Protein AF-A0A1Y2WQI8-F1 (afdb_monomer_lite)

Sequence (317 aa):
MAPHTKDADKKDDPPPYSERPTDGTVTIATSSSSSSSSQAPPPPFTPQAQPQQRQAPPPPAQPQIPRQFPPAFNMYAESRRHYRIGEHQSAPLYAVSLSPAYSSKPDVVLHSGPGENSPALAAVERVGFDRALTVTLPPIPEVGTGGGGGGAGGGVGGGGGGRLRRTLERVETPGFLGGEAPYTFVVETGPGLRREPFEWRRSRGEAIEALGGRSSGWKLVRLRTDAPSGLGGGGGDGNGGPGGPGPVFMGGATAGDGKEVVAVWAWATMSMTKKLRFRFLGSGASGVLGERWAVMAVATALWVFERERRQREERPR

Radius of gyration: 30.76 Å; chains: 1; bounding box: 107×78×81 Å

Secondary structure (DSSP, 8-state):
------------PPPPP-PPPP-----------------PPPPP-----------PPPPP-------SS-SEEEEEESSSSEEEEESSTTS--EEEEEPPTT-SS-SEEEESSSSTTSPEEEEEEE-TTS--EEEEEPPPP-------------------------EEEEEE---SSS--PPEEEEEEETTTTEEEEEEEEEE-SHHHHTTTS-S-EEEEEE---SPPTTS------S---TTSPP---TT--B-TTSPBEEEEEEE--S-SSEEEEEEE-HHHHHTTT-HHHHHHHHHHHHHHHHHHHHHHHHS--

pLDDT: mean 70.91, std 22.28, range [30.47, 97.75]

Foldseek 3Di:
DDDDDDDDDDDPDDDDDDDDDDDDDDDDDDDDDDDDDDDDDDPPDDPPDDPPPPPDPDDPPFPQDDALDDQKWFWWDPDPFKIFIDNDPVDGAWIKGADDPPDPAARIFIFRGGDPPGHTQKGWHADPPARKIWIFHFADPPPDPPDDDDDDDDDDDDDDPDPSPGDIWIWHDDDDPPDPAWIKTWFQFAPVRDTFMKTKDKDQDPVAVVLVAPSIWIWIFGPDQDDQPPPPDPDPDPDDDDPDDGDCQPVWDADPVRTGTQKIKDAHPPDPTTGMIIGGTGCNSRCRRDHRVVSVVVNVRVVVSSVVVVVVVPDDD

Structure (mmCIF, N/CA/C/O backbone):
data_AF-A0A1Y2WQI8-F1
#
_entry.id   AF-A0A1Y2WQI8-F1
#
loop_
_atom_site.group_PDB
_atom_site.id
_atom_site.type_symbol
_atom_site.label_atom_id
_atom_site.label_alt_id
_atom_site.label_comp_id
_atom_site.label_asym_id
_atom_site.label_entity_id
_atom_site.label_seq_id
_atom_site.pdbx_PDB_ins_code
_atom_site.Cartn_x
_atom_site.Cartn_y
_atom_site.Cartn_z
_atom_site.occupancy
_atom_site.B_iso_or_equiv
_atom_site.auth_seq_id
_atom_site.auth_comp_id
_atom_site.auth_asym_id
_atom_site.auth_atom_id
_atom_site.pdbx_PDB_model_num
ATOM 1 N N . MET A 1 1 ? -65.430 19.814 7.082 1.00 41.91 1 MET A N 1
ATOM 2 C CA . MET A 1 1 ? -65.710 18.974 5.898 1.00 41.91 1 MET A CA 1
ATOM 3 C C . MET A 1 1 ? -64.461 18.153 5.602 1.00 41.91 1 MET A C 1
ATOM 5 O O . MET A 1 1 ? -63.415 18.741 5.379 1.00 41.91 1 MET A O 1
ATOM 9 N N . ALA A 1 2 ? -64.551 16.829 5.727 1.00 38.94 2 ALA A N 1
ATOM 10 C CA . ALA A 1 2 ? -63.569 15.848 5.231 1.00 38.94 2 ALA A CA 1
ATOM 11 C C . ALA A 1 2 ? -63.874 15.524 3.737 1.00 38.94 2 ALA A C 1
ATOM 13 O O . ALA A 1 2 ? -64.851 16.103 3.250 1.00 38.94 2 ALA A O 1
ATOM 14 N N . PRO A 1 3 ? -63.224 14.558 3.032 1.00 55.75 3 PRO A N 1
ATOM 15 C CA . PRO A 1 3 ? -61.990 13.780 3.299 1.00 55.75 3 PRO A CA 1
ATOM 16 C C . PRO A 1 3 ? -61.049 13.575 2.057 1.00 55.75 3 PRO A C 1
ATOM 18 O O . PRO A 1 3 ? -61.363 14.038 0.971 1.00 55.75 3 PRO A O 1
ATOM 21 N N . HIS A 1 4 ? -59.921 12.855 2.271 1.00 36.31 4 HIS A N 1
ATOM 22 C CA . HIS A 1 4 ? -59.168 11.872 1.424 1.00 36.31 4 HIS A CA 1
ATOM 23 C C . HIS A 1 4 ? -59.104 12.009 -0.122 1.00 36.31 4 HIS A C 1
ATOM 25 O O . HIS A 1 4 ? -60.111 12.259 -0.759 1.00 36.31 4 HIS A O 1
ATOM 31 N N . THR A 1 5 ? -57.963 11.786 -0.801 1.00 44.00 5 THR A N 1
ATOM 32 C CA . THR A 1 5 ? -57.238 10.499 -1.038 1.00 44.00 5 THR A CA 1
ATOM 33 C C . THR A 1 5 ? -55.732 10.763 -1.298 1.00 44.00 5 THR A C 1
ATOM 35 O O . THR A 1 5 ? -55.385 11.783 -1.873 1.00 44.00 5 THR A O 1
ATOM 38 N N . LYS A 1 6 ? -54.741 10.052 -0.732 1.00 40.66 6 LYS A N 1
ATOM 39 C CA . LYS A 1 6 ? -54.239 8.679 -0.989 1.00 40.66 6 LYS A CA 1
ATOM 40 C C . LYS A 1 6 ? -54.007 8.378 -2.478 1.00 40.66 6 LYS A C 1
ATOM 42 O O . LYS A 1 6 ? -54.964 8.049 -3.158 1.00 40.66 6 LYS A O 1
ATOM 47 N N . ASP A 1 7 ? -52.747 8.379 -2.914 1.00 42.25 7 ASP A N 1
ATOM 48 C CA . ASP A 1 7 ? -52.317 7.551 -4.042 1.00 42.25 7 ASP A CA 1
ATOM 49 C C . ASP A 1 7 ? -51.016 6.826 -3.719 1.00 42.25 7 ASP A C 1
ATOM 51 O O . ASP A 1 7 ? -50.092 7.352 -3.093 1.00 42.25 7 ASP A O 1
ATOM 55 N N . ALA A 1 8 ? -51.050 5.553 -4.078 1.00 43.53 8 ALA A N 1
ATOM 56 C CA . ALA A 1 8 ? -50.151 4.489 -3.712 1.00 43.53 8 ALA A CA 1
ATOM 57 C C . ALA A 1 8 ? -49.300 4.088 -4.923 1.00 43.53 8 ALA A C 1
ATOM 59 O O . ALA A 1 8 ? -49.745 4.180 -6.062 1.00 43.53 8 ALA A O 1
ATOM 60 N N . ASP A 1 9 ? -48.094 3.612 -4.624 1.00 41.72 9 ASP A N 1
ATOM 61 C CA . ASP A 1 9 ? -47.540 2.351 -5.127 1.00 41.72 9 ASP A CA 1
ATOM 62 C C . ASP A 1 9 ? -47.712 2.075 -6.639 1.00 41.72 9 ASP A C 1
ATOM 64 O O . ASP A 1 9 ? -48.722 1.538 -7.091 1.00 41.72 9 ASP A O 1
ATOM 68 N N . LYS A 1 10 ? -46.662 2.350 -7.422 1.00 42.47 10 LYS A N 1
ATOM 69 C CA . LYS A 1 10 ? -46.417 1.630 -8.677 1.00 42.47 10 LYS A CA 1
ATOM 70 C C . LYS A 1 10 ? -45.091 0.892 -8.561 1.00 42.47 10 LYS A C 1
ATOM 72 O O . LYS A 1 10 ? -44.019 1.453 -8.764 1.00 42.47 10 LYS A O 1
ATOM 77 N N . LYS A 1 11 ? -45.213 -0.374 -8.164 1.00 43.41 11 LYS A N 1
ATOM 78 C CA . LYS A 1 11 ? -44.224 -1.422 -8.394 1.00 43.41 11 LYS A CA 1
ATOM 79 C C . LYS A 1 11 ? -44.049 -1.585 -9.901 1.00 43.41 11 LYS A C 1
ATOM 81 O O . LYS A 1 11 ? -45.021 -1.833 -10.610 1.00 43.41 11 LYS A O 1
ATOM 86 N N . ASP A 1 12 ? -42.815 -1.434 -10.360 1.00 48.66 12 ASP A N 1
ATOM 87 C CA . ASP A 1 12 ? -42.382 -1.909 -11.667 1.00 48.66 12 ASP A CA 1
ATOM 88 C C . ASP A 1 12 ? -42.313 -3.438 -11.604 1.00 48.66 12 ASP A C 1
ATOM 90 O O . ASP A 1 12 ? -41.351 -4.020 -11.094 1.00 48.66 12 ASP A O 1
ATOM 94 N N . ASP A 1 13 ? -43.379 -4.087 -12.065 1.00 53.12 13 ASP A N 1
ATOM 95 C CA . ASP A 1 13 ? -43.386 -5.526 -12.302 1.00 53.12 13 ASP A CA 1
ATOM 96 C C . ASP A 1 13 ? -42.368 -5.874 -13.409 1.00 53.12 13 ASP A C 1
ATOM 98 O O . ASP A 1 13 ? -42.322 -5.202 -14.447 1.00 53.12 13 ASP A O 1
ATOM 102 N N . PRO A 1 14 ? -41.536 -6.918 -13.232 1.00 56.03 14 PRO A N 1
ATOM 103 C CA . PRO A 1 14 ? -40.655 -7.398 -14.288 1.00 56.03 14 PRO A CA 1
ATOM 104 C C . PRO A 1 14 ? -41.468 -8.042 -15.431 1.00 56.03 14 PRO A C 1
ATOM 106 O O . PRO A 1 14 ? -42.548 -8.586 -15.193 1.00 56.03 14 PRO A O 1
ATOM 109 N N . PRO A 1 15 ? -40.960 -8.016 -16.678 1.00 54.44 15 PRO A N 1
ATOM 110 C CA . PRO A 1 15 ? -41.693 -8.520 -17.837 1.00 54.44 15 PRO A CA 1
ATOM 111 C C . PRO A 1 15 ? -41.955 -10.036 -17.747 1.00 54.44 15 PRO A C 1
ATOM 113 O O . PRO A 1 15 ? -41.129 -10.772 -17.196 1.00 54.44 15 PRO A O 1
ATOM 116 N N . PRO A 1 16 ? -43.077 -10.527 -18.310 1.00 51.84 16 PRO A N 1
ATOM 117 C CA . PRO A 1 16 ? -43.457 -11.930 -18.224 1.00 51.84 16 PRO A CA 1
ATOM 118 C C . PRO A 1 16 ? -42.528 -12.808 -19.071 1.00 51.84 16 PRO A C 1
ATOM 120 O O . PRO A 1 16 ? -42.296 -12.550 -20.254 1.00 51.84 16 PRO A O 1
ATOM 123 N N . TYR A 1 17 ? -42.023 -13.882 -18.463 1.00 41.78 17 TYR A N 1
ATOM 124 C CA . TYR A 1 17 ? -41.365 -14.973 -19.175 1.00 41.78 17 TYR A CA 1
ATOM 125 C C . TYR A 1 17 ? -42.378 -15.661 -20.097 1.00 41.78 17 TYR A C 1
ATOM 127 O O . TYR A 1 17 ? -43.434 -16.101 -19.652 1.00 41.78 17 TYR A O 1
ATOM 135 N N . SER A 1 18 ? -42.055 -15.759 -21.387 1.00 51.47 18 SER A N 1
ATOM 136 C CA . SER A 1 18 ? -42.822 -16.571 -22.331 1.00 51.47 18 SER A CA 1
ATOM 137 C C . SER A 1 18 ? -42.553 -18.053 -22.070 1.00 51.47 18 SER A C 1
ATOM 139 O O . SER A 1 18 ? -41.431 -18.530 -22.248 1.00 51.47 18 SER A O 1
ATOM 141 N N . GLU A 1 19 ? -43.590 -18.772 -21.651 1.00 40.38 19 GLU A N 1
ATOM 142 C CA . GLU A 1 19 ? -43.611 -20.230 -21.596 1.00 40.38 19 GLU A CA 1
ATOM 143 C C . GLU A 1 19 ? -43.569 -20.804 -23.019 1.00 40.38 19 GLU A C 1
ATOM 145 O O . GLU A 1 19 ? -44.256 -20.338 -23.930 1.00 40.38 19 GLU A O 1
ATOM 150 N N . ARG A 1 20 ? -42.721 -21.814 -23.224 1.00 42.72 20 ARG A N 1
ATOM 151 C CA . ARG A 1 20 ? -42.589 -22.532 -24.493 1.00 42.72 20 ARG A CA 1
ATOM 152 C C . ARG A 1 20 ? -43.580 -23.706 -24.473 1.00 42.72 20 ARG A C 1
ATOM 154 O O . ARG A 1 20 ? -43.464 -24.531 -23.568 1.00 42.72 20 ARG A O 1
ATOM 161 N N . PRO A 1 21 ? -44.525 -23.812 -25.423 1.00 37.00 21 PRO A N 1
ATOM 162 C CA . PRO A 1 21 ? -45.540 -24.859 -25.389 1.00 37.00 21 PRO A CA 1
ATOM 163 C C . PRO A 1 21 ? -44.938 -26.247 -25.606 1.00 37.00 21 PRO A C 1
ATOM 165 O O . PRO A 1 21 ? -44.196 -26.479 -26.563 1.00 37.00 21 PRO A O 1
ATOM 168 N N . THR A 1 22 ? -45.293 -27.167 -24.717 1.00 40.75 22 THR A N 1
ATOM 169 C CA . THR A 1 22 ? -45.197 -28.609 -24.923 1.00 40.75 22 THR A CA 1
ATOM 170 C C . THR A 1 22 ? -46.450 -29.129 -25.619 1.00 40.75 22 THR A C 1
ATOM 172 O O . THR A 1 22 ? -47.555 -28.682 -25.324 1.00 40.75 22 THR A O 1
ATOM 175 N N . ASP A 1 23 ? -46.221 -30.171 -26.413 1.00 35.69 23 ASP A N 1
ATOM 176 C CA . ASP A 1 23 ? -47.140 -31.240 -26.814 1.00 35.69 23 ASP A CA 1
ATOM 177 C C . ASP A 1 23 ? -47.733 -31.179 -28.233 1.00 35.69 23 ASP A C 1
ATOM 179 O O . ASP A 1 23 ? -48.176 -30.144 -28.725 1.00 35.69 23 ASP A O 1
ATOM 183 N N . GLY A 1 24 ? -47.677 -32.326 -28.916 1.00 34.69 24 GLY A N 1
ATOM 184 C CA . GLY A 1 24 ? -47.983 -32.446 -30.343 1.00 34.69 24 GLY A CA 1
ATOM 185 C C . GLY A 1 24 ? -47.700 -33.831 -30.923 1.00 34.69 24 GLY A C 1
ATOM 186 O O . GLY A 1 24 ? -46.774 -34.020 -31.707 1.00 34.69 24 GLY A O 1
ATOM 187 N N . THR A 1 25 ? -48.515 -34.788 -30.497 1.00 33.62 25 THR A N 1
ATOM 188 C CA . THR A 1 25 ? -48.657 -36.185 -30.921 1.00 33.62 25 THR A CA 1
ATOM 189 C C . THR A 1 25 ? -48.644 -36.446 -32.439 1.00 33.62 25 THR A C 1
ATOM 191 O O . THR A 1 25 ? -49.339 -35.805 -33.218 1.00 33.62 25 THR A O 1
ATOM 194 N N . VAL A 1 26 ? -47.880 -37.485 -32.794 1.00 39.66 26 VAL A N 1
ATOM 195 C CA . VAL A 1 26 ? -47.947 -38.439 -33.922 1.00 39.66 26 VAL A CA 1
ATOM 196 C C . VAL A 1 26 ? -49.143 -38.333 -34.888 1.00 39.66 26 VAL A C 1
ATOM 198 O O . VAL A 1 26 ? -50.299 -38.485 -34.498 1.00 39.66 26 VAL A O 1
ATOM 201 N N . THR A 1 27 ? -48.858 -38.311 -36.197 1.00 32.94 27 THR A N 1
ATOM 202 C CA . THR A 1 27 ? -49.716 -38.968 -37.203 1.00 32.94 27 THR A CA 1
ATOM 203 C C . THR A 1 27 ? -48.865 -39.569 -38.324 1.00 32.94 27 THR A C 1
ATOM 205 O O . THR A 1 27 ? -48.038 -38.898 -38.935 1.00 32.94 27 THR A O 1
ATOM 208 N N . ILE A 1 28 ? -49.054 -40.870 -38.540 1.00 37.22 28 ILE A N 1
ATOM 209 C CA . ILE A 1 28 ? -48.406 -41.705 -39.552 1.00 37.22 28 ILE A CA 1
ATOM 210 C C . ILE A 1 28 ? -49.143 -41.515 -40.881 1.00 37.22 28 ILE A C 1
ATOM 212 O O . ILE A 1 28 ? -50.364 -41.649 -40.922 1.00 37.22 28 ILE A O 1
ATOM 216 N N . ALA A 1 29 ? -48.406 -41.284 -41.968 1.00 33.62 29 ALA A N 1
ATOM 217 C CA . ALA A 1 29 ? -48.901 -41.502 -43.321 1.00 33.62 29 ALA A CA 1
ATOM 218 C C . ALA A 1 29 ? -47.827 -42.205 -44.156 1.00 33.62 29 ALA A C 1
ATOM 220 O O . ALA A 1 29 ? -46.727 -41.704 -44.383 1.00 33.62 29 ALA A O 1
ATOM 221 N N . THR A 1 30 ? -48.186 -43.417 -44.550 1.00 33.03 30 THR A N 1
ATOM 222 C CA . THR A 1 30 ? -47.442 -44.384 -45.344 1.00 33.03 30 THR A CA 1
ATOM 223 C C . THR A 1 30 ? -47.507 -44.004 -46.822 1.00 33.03 30 THR A C 1
ATOM 225 O O . THR A 1 30 ? -48.598 -43.892 -47.373 1.00 33.03 30 THR A O 1
ATOM 228 N N . SER A 1 31 ? -46.367 -43.910 -47.502 1.00 39.41 31 SER A N 1
ATOM 229 C CA . SER A 1 31 ? -46.308 -44.139 -48.949 1.00 39.41 31 SER A CA 1
ATOM 230 C C . SER A 1 31 ? -44.949 -44.711 -49.332 1.00 39.41 31 SER A C 1
ATOM 232 O O . SER A 1 31 ? -43.916 -44.049 -49.294 1.00 39.41 31 SER A O 1
ATOM 234 N N . SER A 1 32 ? -45.011 -45.993 -49.652 1.00 37.31 32 SER A N 1
ATOM 235 C CA . SER A 1 32 ? -43.992 -46.879 -50.185 1.00 37.31 32 SER A CA 1
ATOM 236 C C . SER A 1 32 ? -43.562 -46.499 -51.602 1.00 37.31 32 SER A C 1
ATOM 238 O O . SER A 1 32 ? -44.400 -46.415 -52.498 1.00 37.31 32 SER A O 1
ATOM 240 N N . SER A 1 33 ? -42.254 -46.432 -51.835 1.00 40.59 33 SER A N 1
ATOM 241 C CA . SER A 1 33 ? -41.665 -46.702 -53.148 1.00 40.59 33 SER A CA 1
ATOM 242 C C . SER A 1 33 ? -40.364 -47.476 -52.960 1.00 40.59 33 SER A C 1
ATOM 244 O O . SER A 1 33 ? -39.339 -46.944 -52.540 1.00 40.59 33 SER A O 1
ATOM 246 N N . SER A 1 34 ? -40.461 -48.769 -53.233 1.00 37.44 34 SER A N 1
ATOM 247 C CA . SER A 1 34 ? -39.381 -49.734 -53.345 1.00 37.44 34 SER A CA 1
ATOM 248 C C . SER A 1 34 ? -38.626 -49.558 -54.664 1.00 37.44 34 SER A C 1
ATOM 250 O O . SER A 1 34 ? -39.232 -49.670 -55.727 1.00 37.44 34 SER A O 1
ATOM 252 N N . SER A 1 35 ? -37.304 -49.414 -54.605 1.00 42.19 35 SER A N 1
ATOM 253 C CA . SER A 1 35 ? -36.418 -49.892 -55.670 1.00 42.19 35 SER A CA 1
ATOM 254 C C . SER A 1 35 ? -35.058 -50.253 -55.082 1.00 42.19 35 SER A C 1
ATOM 256 O O . SER A 1 35 ? -34.332 -49.420 -54.547 1.00 42.19 35 SER A O 1
ATOM 258 N N . SER A 1 36 ? -34.786 -51.545 -55.157 1.00 37.09 36 SER A N 1
ATOM 259 C CA . SER A 1 36 ? -33.634 -52.302 -54.697 1.00 37.09 36 SER A CA 1
ATOM 260 C C . SER A 1 36 ? -32.357 -52.016 -55.490 1.00 37.09 36 SER A C 1
ATOM 262 O O . SER A 1 36 ? -32.342 -52.176 -56.708 1.00 37.09 36 SER A O 1
ATOM 264 N N . SER A 1 37 ? -31.257 -51.759 -54.785 1.00 39.62 37 SER A N 1
ATOM 265 C CA . SER A 1 37 ? -29.906 -52.071 -55.260 1.00 39.62 37 SER A CA 1
ATOM 266 C C . SER A 1 37 ? -29.033 -52.464 -54.070 1.00 39.62 37 SER A C 1
ATOM 268 O O . SER A 1 37 ? -28.943 -51.736 -53.085 1.00 39.62 37 SER A O 1
ATOM 270 N N . SER A 1 38 ? -28.451 -53.654 -54.168 1.00 51.56 38 SER A N 1
ATOM 271 C CA . SER A 1 38 ? -27.665 -54.376 -53.171 1.00 51.56 38 SER A CA 1
ATOM 272 C C . SER A 1 38 ? -26.626 -53.516 -52.443 1.00 51.56 38 SER A C 1
ATOM 274 O O . SER A 1 38 ? -25.697 -53.005 -53.066 1.00 51.56 38 SER A O 1
ATOM 276 N N . GLN A 1 39 ? -26.726 -53.430 -51.115 1.00 45.59 39 GLN A N 1
ATOM 277 C CA . GLN A 1 39 ? -25.665 -52.896 -50.263 1.00 45.59 39 GLN A CA 1
ATOM 278 C C . GLN A 1 39 ? -25.436 -53.853 -49.086 1.00 45.59 39 GLN A C 1
ATOM 280 O O . GLN A 1 39 ? -26.382 -54.330 -48.463 1.00 45.59 39 GLN A O 1
ATOM 285 N N . ALA A 1 40 ? -24.165 -54.195 -48.869 1.00 53.91 40 ALA A N 1
ATOM 286 C CA . ALA A 1 40 ? -23.678 -55.113 -47.843 1.00 53.91 40 ALA A CA 1
ATOM 287 C C . ALA A 1 40 ? -24.173 -54.734 -46.429 1.00 53.91 40 ALA A C 1
ATOM 289 O O . ALA A 1 40 ? -24.441 -53.554 -46.186 1.00 53.91 40 ALA A O 1
ATOM 290 N N . PRO A 1 41 ? -24.280 -55.695 -45.486 1.00 60.62 41 PRO A N 1
ATOM 291 C CA . PRO A 1 41 ? -24.686 -55.386 -44.118 1.00 60.62 41 PRO A CA 1
ATOM 292 C C . PRO A 1 41 ? -23.742 -54.335 -43.507 1.00 60.62 41 PRO A C 1
ATOM 294 O O . PRO A 1 41 ? -22.523 -54.447 -43.681 1.00 60.62 41 PRO A O 1
ATOM 297 N N . PRO A 1 42 ? -24.266 -53.315 -42.802 1.00 55.97 42 PRO A N 1
ATOM 298 C CA . PRO A 1 42 ? -23.417 -52.363 -42.103 1.00 55.97 42 PRO A CA 1
ATOM 299 C C . PRO A 1 42 ? -22.598 -53.103 -41.033 1.00 55.97 42 PRO A C 1
ATOM 301 O O . PRO A 1 42 ? -23.107 -54.047 -40.417 1.00 55.97 42 PRO A O 1
ATOM 304 N N . PRO A 1 43 ? -21.334 -52.708 -40.797 1.00 61.97 43 PRO A N 1
ATOM 305 C CA . PRO A 1 43 ? -20.548 -53.288 -39.719 1.00 61.97 43 PRO A CA 1
ATOM 306 C C . PRO A 1 43 ? -21.250 -53.053 -38.370 1.00 61.97 43 PRO A C 1
ATOM 308 O O . PRO A 1 43 ? -21.951 -52.048 -38.209 1.00 61.97 43 PRO A O 1
ATOM 311 N N . PRO A 1 44 ? -21.074 -53.955 -37.389 1.00 58.03 44 PRO A N 1
ATOM 312 C CA . PRO A 1 44 ? -21.616 -53.752 -36.053 1.00 58.03 44 PRO A CA 1
ATOM 313 C C . PRO A 1 44 ? -21.106 -52.423 -35.487 1.00 58.03 44 PRO A C 1
ATOM 315 O O . PRO A 1 44 ? -19.916 -52.120 -35.584 1.00 58.03 44 PRO A O 1
ATOM 318 N N . PHE A 1 45 ? -22.015 -51.637 -34.904 1.00 48.12 45 PHE A N 1
ATOM 319 C CA . PHE A 1 45 ? -21.696 -50.400 -34.196 1.00 48.12 45 PHE A CA 1
ATOM 320 C C . PHE A 1 45 ? -20.631 -50.679 -33.128 1.00 48.12 45 PHE A C 1
ATOM 322 O O . PHE A 1 45 ? -20.924 -51.208 -32.057 1.00 48.12 45 PHE A O 1
ATOM 329 N N . THR A 1 46 ? -19.387 -50.303 -33.405 1.00 61.03 46 THR A N 1
ATOM 330 C CA . THR A 1 46 ? -18.386 -50.077 -32.369 1.00 61.03 46 THR A CA 1
ATOM 331 C C . THR A 1 46 ? -18.715 -48.738 -31.708 1.00 61.03 46 THR A C 1
ATOM 333 O O . THR A 1 46 ? -18.807 -47.727 -32.409 1.00 61.03 46 THR A O 1
ATOM 336 N N . PRO A 1 47 ? -18.908 -48.678 -30.377 1.00 51.06 47 PRO A N 1
ATOM 337 C CA . PRO A 1 47 ? -18.999 -47.400 -29.692 1.00 51.06 47 PRO A CA 1
ATOM 338 C C . PRO A 1 47 ? -17.700 -46.635 -29.958 1.00 51.06 47 PRO A C 1
ATOM 340 O O . PRO A 1 47 ? -16.624 -47.063 -29.535 1.00 51.06 47 PRO A O 1
ATOM 343 N N . GLN A 1 48 ? -17.782 -45.527 -30.697 1.00 45.34 48 GLN A N 1
ATOM 344 C CA . GLN A 1 48 ? -16.661 -44.607 -30.835 1.00 45.34 48 GLN A CA 1
ATOM 345 C C . GLN A 1 48 ? -16.287 -44.127 -29.433 1.00 45.34 48 GLN A C 1
ATOM 347 O O . GLN A 1 48 ? -17.081 -43.469 -28.758 1.00 45.34 48 GLN A O 1
ATOM 352 N N . ALA A 1 49 ? -15.078 -44.473 -28.992 1.00 52.59 49 ALA A N 1
ATOM 353 C CA . ALA A 1 49 ? -14.480 -43.865 -27.819 1.00 52.59 49 ALA A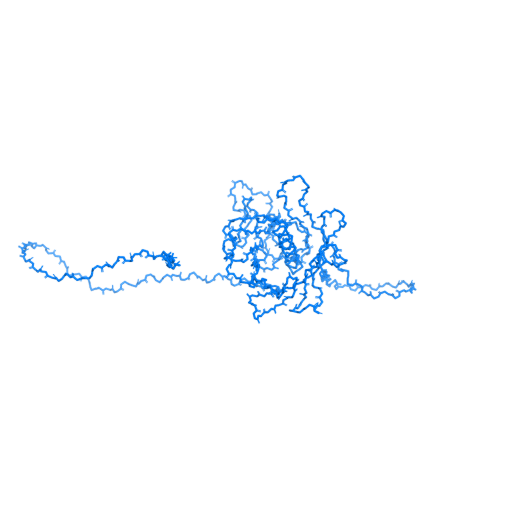 CA 1
ATOM 354 C C . ALA A 1 49 ? -14.498 -42.347 -28.030 1.00 52.59 49 ALA A C 1
ATOM 356 O O . ALA A 1 49 ? -13.904 -41.837 -28.983 1.00 52.59 49 ALA A O 1
ATOM 357 N N . GLN A 1 50 ? -15.223 -41.634 -27.166 1.00 53.28 50 GLN A N 1
ATOM 358 C CA . GLN A 1 50 ? -15.159 -40.180 -27.112 1.00 53.28 50 GLN A CA 1
ATOM 359 C C . GLN A 1 50 ? -13.681 -39.783 -27.012 1.00 53.28 50 GLN A C 1
ATOM 361 O O . GLN A 1 50 ? -12.954 -40.400 -26.225 1.00 53.28 50 GLN A O 1
ATOM 366 N N . PRO A 1 51 ? -13.206 -38.782 -27.772 1.00 52.41 51 PRO A N 1
ATOM 367 C CA . PRO A 1 51 ? -11.888 -38.237 -27.525 1.00 52.41 51 PRO A CA 1
ATOM 368 C C . PRO A 1 51 ? -11.891 -37.725 -26.086 1.00 52.41 51 PRO A C 1
ATOM 370 O O . PRO A 1 51 ? -12.529 -36.718 -25.779 1.00 52.41 51 PRO A O 1
ATOM 373 N N . GLN A 1 52 ? -11.215 -38.453 -25.192 1.00 53.84 52 GLN A N 1
ATOM 374 C CA . GLN A 1 52 ? -10.851 -37.946 -23.881 1.00 53.84 52 GLN A CA 1
ATOM 375 C C . GLN A 1 52 ? -10.173 -36.609 -24.149 1.00 53.84 52 GLN A C 1
ATOM 377 O O . GLN A 1 52 ? -9.079 -36.569 -24.719 1.00 53.84 52 GLN A O 1
ATOM 382 N N . GLN A 1 53 ? -10.855 -35.514 -23.803 1.00 57.03 53 GLN A N 1
ATOM 383 C CA . GLN A 1 53 ? -10.216 -34.219 -23.678 1.00 57.03 53 GLN A CA 1
ATOM 384 C C . GLN A 1 53 ? -9.009 -34.476 -22.789 1.00 57.03 53 GLN A C 1
ATOM 386 O O . GLN A 1 53 ? -9.166 -34.788 -21.608 1.00 57.03 53 GLN A O 1
ATOM 391 N N . ARG A 1 54 ? -7.811 -34.452 -23.384 1.00 55.53 54 ARG A N 1
AT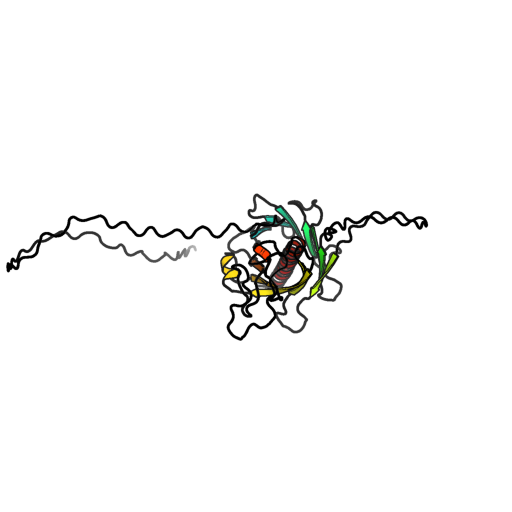OM 392 C CA . ARG A 1 54 ? -6.569 -34.465 -22.627 1.00 55.53 54 ARG A CA 1
ATOM 393 C C . ARG A 1 54 ? -6.691 -33.259 -21.717 1.00 55.53 54 ARG A C 1
ATOM 395 O O . ARG A 1 54 ? -6.571 -32.131 -22.189 1.00 55.53 54 ARG A O 1
ATOM 402 N N . GLN A 1 55 ? -7.028 -33.496 -20.452 1.00 57.47 55 GLN A N 1
ATOM 403 C CA . GLN A 1 55 ? -6.911 -32.480 -19.428 1.00 57.47 55 GLN A CA 1
ATOM 404 C C . GLN A 1 55 ? -5.465 -32.020 -19.540 1.00 57.47 55 GLN A C 1
ATOM 406 O O . GLN A 1 55 ? -4.544 -32.822 -19.362 1.00 57.47 55 GLN A O 1
ATOM 411 N N . ALA A 1 56 ? -5.272 -30.775 -19.978 1.00 59.34 56 ALA A N 1
ATOM 412 C CA . ALA A 1 56 ? -3.956 -30.176 -19.932 1.00 59.34 56 ALA A CA 1
ATOM 413 C C . ALA A 1 56 ? -3.460 -30.381 -18.496 1.00 59.34 56 ALA A C 1
ATOM 415 O O . ALA A 1 56 ? -4.251 -30.168 -17.566 1.00 59.34 56 ALA A O 1
ATOM 416 N N . PRO A 1 57 ? -2.221 -30.863 -18.295 1.00 58.44 57 PRO A N 1
ATOM 417 C CA . PRO A 1 57 ? -1.692 -30.986 -16.950 1.00 58.44 57 PRO A CA 1
ATOM 418 C C . PRO A 1 57 ? -1.908 -29.642 -16.244 1.00 58.44 57 PRO A C 1
ATOM 420 O O . PRO A 1 57 ? -1.709 -28.599 -16.884 1.00 58.44 57 PRO A O 1
ATOM 423 N N . PRO A 1 58 ? -2.379 -29.638 -14.981 1.00 58.53 58 PRO A N 1
ATOM 424 C CA . PRO A 1 58 ? -2.537 -28.396 -14.245 1.00 58.53 58 PRO A CA 1
ATOM 425 C C . PRO A 1 58 ? -1.223 -27.617 -14.360 1.00 58.53 58 PRO A C 1
ATOM 427 O O . PRO A 1 58 ? -0.154 -28.239 -14.285 1.00 58.53 58 PRO A O 1
ATOM 430 N N . PRO A 1 59 ? -1.276 -26.294 -14.613 1.00 61.31 59 PRO A N 1
ATOM 431 C CA . PRO A 1 59 ? -0.065 -25.498 -14.724 1.00 61.31 59 PRO A CA 1
ATOM 432 C C . PRO A 1 59 ? 0.810 -25.792 -13.501 1.00 61.31 59 PRO A C 1
ATOM 434 O O . PRO A 1 59 ? 0.264 -25.910 -12.397 1.00 61.31 59 PRO A O 1
ATOM 437 N N . PRO A 1 60 ? 2.131 -25.977 -13.681 1.00 52.31 60 PRO A N 1
ATOM 438 C CA . PRO A 1 60 ? 3.013 -26.351 -12.587 1.00 52.31 60 PRO A CA 1
ATOM 439 C C . PRO A 1 60 ? 2.771 -25.400 -11.419 1.00 52.31 60 PRO A C 1
ATOM 441 O O . PRO A 1 60 ? 2.787 -24.180 -11.606 1.00 52.31 60 PRO A O 1
ATOM 444 N N . ALA A 1 61 ? 2.489 -25.966 -10.242 1.00 54.66 61 ALA A N 1
ATOM 445 C CA . ALA A 1 61 ? 2.294 -25.202 -9.022 1.00 54.66 61 ALA A CA 1
ATOM 446 C C . ALA A 1 61 ? 3.553 -24.361 -8.807 1.00 54.66 61 ALA A C 1
ATOM 448 O O . ALA A 1 61 ? 4.622 -24.878 -8.483 1.00 54.66 61 ALA A O 1
ATOM 449 N N . GLN A 1 62 ? 3.445 -23.068 -9.101 1.00 55.59 62 GLN A N 1
ATOM 450 C CA . GLN A 1 62 ? 4.577 -22.162 -9.018 1.00 55.59 62 GLN A CA 1
ATOM 451 C C . GLN A 1 62 ? 5.029 -22.105 -7.558 1.00 55.59 62 GLN A C 1
ATOM 453 O O . GLN A 1 62 ? 4.154 -22.041 -6.686 1.00 55.59 62 GLN A O 1
ATOM 458 N N . PRO A 1 63 ? 6.345 -22.109 -7.273 1.00 55.03 63 PRO A N 1
ATOM 459 C CA . PRO A 1 63 ? 6.845 -21.969 -5.914 1.00 55.03 63 PRO A CA 1
ATOM 460 C C . PRO A 1 63 ? 6.313 -20.657 -5.332 1.00 55.03 63 PRO A C 1
ATOM 462 O O . PRO A 1 63 ? 6.768 -19.571 -5.685 1.00 55.03 63 PRO A O 1
ATOM 465 N N . GLN A 1 64 ? 5.287 -20.759 -4.487 1.00 55.72 64 GLN A N 1
ATOM 466 C CA . GLN A 1 64 ? 4.726 -19.616 -3.787 1.00 55.72 64 GLN A CA 1
ATOM 467 C C . GLN A 1 64 ? 5.731 -19.247 -2.707 1.00 55.72 64 GLN A C 1
ATOM 469 O O . GLN A 1 64 ? 5.890 -19.971 -1.723 1.00 55.72 64 GLN A O 1
ATOM 474 N N . ILE A 1 65 ? 6.438 -18.139 -2.908 1.00 68.69 65 ILE A N 1
ATOM 475 C CA . ILE A 1 65 ? 7.268 -17.565 -1.853 1.00 68.69 65 ILE A CA 1
ATOM 476 C C . ILE A 1 65 ? 6.311 -17.209 -0.699 1.00 68.69 65 ILE A C 1
ATOM 478 O O . ILE A 1 65 ? 5.283 -16.578 -0.967 1.00 68.69 65 ILE A O 1
ATOM 482 N N . PRO A 1 66 ? 6.573 -17.637 0.553 1.00 70.44 66 PRO A N 1
ATOM 483 C CA . PRO A 1 66 ? 5.738 -17.268 1.692 1.00 70.44 66 PRO A CA 1
ATOM 484 C C . PRO A 1 66 ? 5.578 -15.748 1.777 1.00 70.44 66 PRO A C 1
ATOM 486 O O . PRO A 1 66 ? 6.575 -15.031 1.714 1.00 70.44 66 PRO A O 1
ATOM 489 N N . ARG A 1 67 ? 4.334 -15.273 1.917 1.00 78.19 67 ARG A N 1
ATOM 490 C CA . ARG A 1 67 ? 4.001 -13.843 1.953 1.00 78.19 67 ARG A CA 1
ATOM 491 C C . ARG A 1 67 ? 3.305 -13.441 3.233 1.00 78.19 67 ARG A C 1
ATOM 493 O O . ARG A 1 67 ? 2.499 -14.206 3.756 1.00 78.19 67 ARG A O 1
ATOM 500 N N . GLN A 1 68 ? 3.553 -12.213 3.685 1.00 89.38 68 GLN A N 1
ATOM 501 C CA . GLN A 1 68 ? 2.824 -11.650 4.818 1.00 89.38 68 GLN A CA 1
ATOM 502 C C . GLN A 1 68 ? 1.360 -11.356 4.431 1.00 89.38 68 GLN A C 1
ATOM 504 O O . GLN A 1 68 ? 0.446 -11.674 5.183 1.00 89.38 68 GLN A O 1
ATOM 509 N N . PHE A 1 69 ? 1.113 -10.821 3.228 1.00 93.62 69 PHE A N 1
ATOM 510 C CA . PHE A 1 69 ? -0.236 -10.512 2.754 1.00 93.62 69 PHE A CA 1
ATOM 511 C C . PHE A 1 69 ? -0.802 -11.653 1.902 1.00 93.62 69 PHE A C 1
ATOM 513 O O . PHE A 1 69 ? -0.083 -12.202 1.060 1.00 93.62 69 PHE A O 1
ATOM 520 N N . PRO A 1 70 ? -2.105 -11.960 2.031 1.00 93.81 70 PRO A N 1
ATOM 521 C CA . PRO A 1 70 ? -2.772 -12.869 1.109 1.00 93.81 70 PRO A CA 1
ATOM 522 C C . PRO A 1 70 ? -2.786 -12.287 -0.321 1.00 93.81 70 PRO A C 1
ATOM 524 O O . PRO A 1 70 ? -2.733 -11.061 -0.492 1.00 93.81 70 PRO A O 1
ATOM 527 N N . PRO A 1 71 ? -2.911 -13.128 -1.369 1.00 92.44 71 PRO A N 1
ATOM 528 C CA . PRO A 1 71 ? -2.918 -12.675 -2.765 1.00 92.44 71 PRO A CA 1
ATOM 529 C C . PRO A 1 71 ? -4.012 -11.642 -3.070 1.00 92.44 71 PRO A C 1
ATOM 531 O O . PRO A 1 71 ? -3.843 -10.778 -3.933 1.00 92.44 71 PRO A O 1
ATOM 534 N N . ALA A 1 72 ? -5.139 -11.723 -2.363 1.00 95.00 72 ALA A N 1
ATOM 535 C CA . ALA A 1 72 ? -6.210 -10.744 -2.407 1.00 95.00 72 ALA A CA 1
ATOM 536 C C . ALA A 1 72 ? -6.808 -10.555 -1.014 1.00 95.00 72 ALA A C 1
ATOM 538 O O . ALA A 1 72 ? -6.902 -11.496 -0.234 1.00 95.00 72 ALA A O 1
ATOM 539 N N . PHE A 1 73 ? -7.255 -9.343 -0.713 1.00 96.81 73 PHE A N 1
ATOM 540 C CA . PHE A 1 73 ? -7.919 -9.041 0.549 1.00 96.81 73 PHE A CA 1
ATOM 541 C C . PHE A 1 73 ? -8.921 -7.908 0.389 1.00 96.81 73 PHE A C 1
ATOM 543 O O . PHE A 1 73 ? -9.000 -7.220 -0.632 1.00 96.81 73 PHE A O 1
ATOM 550 N N . ASN A 1 74 ? -9.698 -7.706 1.441 1.00 97.06 74 ASN A N 1
ATOM 551 C CA . ASN A 1 74 ? -10.638 -6.613 1.550 1.00 97.06 74 ASN A CA 1
ATOM 552 C C . ASN A 1 74 ? -10.310 -5.775 2.787 1.00 97.06 74 ASN A C 1
ATOM 554 O O . ASN A 1 74 ? -9.758 -6.281 3.764 1.00 97.06 74 ASN A O 1
ATOM 558 N N . MET A 1 75 ? -10.700 -4.505 2.751 1.00 97.00 75 MET A N 1
ATOM 559 C CA . MET A 1 75 ? -10.693 -3.636 3.921 1.00 97.00 75 MET A CA 1
ATOM 560 C C . MET A 1 75 ? -12.125 -3.389 4.391 1.00 97.00 75 MET A C 1
ATOM 562 O O . MET A 1 75 ? -12.988 -2.988 3.601 1.00 97.00 75 MET A O 1
ATOM 566 N N . TYR A 1 76 ? -12.363 -3.597 5.679 1.00 96.81 76 TYR A N 1
ATOM 567 C CA . TYR A 1 76 ? -13.655 -3.474 6.341 1.00 96.81 76 TYR A CA 1
ATOM 568 C C . TYR A 1 76 ? -13.611 -2.330 7.349 1.00 96.81 76 TYR A C 1
ATOM 570 O O . TYR A 1 76 ? -12.672 -2.232 8.132 1.00 96.81 76 TYR A O 1
ATOM 578 N N . ALA A 1 77 ? -14.613 -1.458 7.324 1.00 95.00 77 ALA A N 1
ATOM 579 C CA . ALA A 1 77 ? -14.770 -0.396 8.306 1.00 95.00 77 ALA A CA 1
ATOM 580 C C . ALA A 1 77 ? -15.218 -0.980 9.649 1.00 95.00 77 ALA A C 1
ATOM 582 O O . ALA A 1 77 ? -16.210 -1.707 9.709 1.00 95.00 77 ALA A O 1
ATOM 583 N N . GLU A 1 78 ? -14.498 -0.620 10.704 1.00 93.75 78 GLU A N 1
ATOM 584 C CA . GLU A 1 78 ? -14.892 -0.844 12.096 1.00 93.75 78 GLU A CA 1
ATOM 585 C C . GLU A 1 78 ? -15.446 0.451 12.698 1.00 93.75 78 GLU A C 1
ATOM 587 O O . GLU A 1 78 ? -16.469 0.457 13.375 1.00 93.75 78 GLU A O 1
ATOM 592 N N . SER A 1 79 ? -14.825 1.579 12.354 1.00 91.94 79 SER A N 1
ATOM 593 C CA . SER A 1 79 ? -15.332 2.918 12.634 1.00 91.94 79 SER A CA 1
ATOM 594 C C . SER A 1 79 ? -14.992 3.863 11.475 1.00 91.94 79 SER A C 1
ATOM 596 O O . SER A 1 79 ? -14.527 3.442 10.415 1.00 91.94 79 SER A O 1
ATOM 598 N N . ARG A 1 80 ? -15.196 5.174 11.656 1.00 88.88 80 ARG A N 1
ATOM 599 C CA . ARG A 1 80 ? -14.866 6.175 10.627 1.00 88.88 80 ARG A CA 1
ATOM 600 C C . ARG A 1 80 ? -13.374 6.192 10.260 1.00 88.88 80 ARG A C 1
ATOM 602 O O . ARG A 1 80 ? -13.023 6.523 9.127 1.00 88.88 80 ARG A O 1
ATOM 609 N N . ARG A 1 81 ? -12.504 5.893 11.225 1.00 91.19 81 ARG A N 1
ATOM 610 C CA . ARG A 1 81 ? -11.042 6.033 11.110 1.00 91.19 81 ARG A CA 1
ATOM 611 C C . ARG A 1 81 ? -10.281 4.735 11.355 1.00 91.19 81 ARG A C 1
ATOM 613 O O . ARG A 1 81 ? -9.075 4.716 11.146 1.00 91.19 81 ARG A O 1
ATOM 620 N N . HIS A 1 82 ? -10.983 3.677 11.742 1.00 94.88 82 HIS A N 1
ATOM 621 C CA . HIS A 1 82 ? -10.396 2.387 12.063 1.00 94.88 82 HIS A CA 1
ATOM 622 C C . HIS A 1 82 ? -10.980 1.318 11.147 1.00 94.88 82 HIS A C 1
ATOM 624 O O . HIS A 1 82 ? -12.200 1.228 10.961 1.00 94.88 82 HIS A O 1
ATOM 630 N N . TYR A 1 83 ? -10.089 0.550 10.532 1.00 97.12 83 TYR A N 1
ATOM 631 C CA . TYR A 1 83 ? -10.422 -0.467 9.548 1.00 97.12 83 TYR A CA 1
ATOM 632 C C . TYR A 1 83 ? -9.643 -1.747 9.826 1.00 97.12 83 TYR A C 1
ATOM 634 O O . TYR A 1 83 ? -8.568 -1.725 10.421 1.00 97.12 83 TYR A O 1
ATOM 642 N N . ARG A 1 84 ? -10.160 -2.865 9.319 1.00 97.12 84 ARG A N 1
ATOM 643 C CA . ARG A 1 84 ? -9.497 -4.169 9.357 1.00 97.12 84 ARG A CA 1
ATOM 644 C C . ARG A 1 84 ? -9.272 -4.694 7.950 1.00 97.12 84 ARG A C 1
ATOM 646 O O . ARG A 1 84 ? -10.157 -4.591 7.100 1.00 97.12 84 ARG A O 1
ATOM 653 N N . ILE A 1 85 ? -8.106 -5.276 7.713 1.00 97.25 85 ILE A N 1
ATOM 654 C CA . ILE A 1 85 ? -7.747 -5.959 6.473 1.00 97.25 85 ILE A CA 1
ATOM 655 C C . ILE A 1 85 ? -7.786 -7.464 6.707 1.00 97.25 85 ILE A C 1
ATOM 657 O O . ILE A 1 85 ? -7.222 -7.959 7.679 1.00 97.25 85 ILE A O 1
ATOM 661 N N . GLY A 1 86 ? -8.409 -8.190 5.786 1.00 96.25 86 GLY A N 1
ATOM 662 C CA . GLY A 1 86 ? -8.399 -9.649 5.750 1.00 96.25 86 GLY A CA 1
ATOM 663 C C . GLY A 1 86 ? -9.058 -10.170 4.478 1.00 96.25 86 GLY A C 1
ATOM 664 O O . GLY A 1 86 ? -9.746 -9.424 3.770 1.00 96.25 86 GLY A O 1
ATOM 665 N N . GLU A 1 87 ? -8.879 -11.455 4.176 1.00 95.56 87 GLU A N 1
ATOM 666 C CA . GLU A 1 87 ? -9.632 -12.108 3.095 1.00 95.56 87 GLU A CA 1
ATOM 667 C C . GLU A 1 87 ? -11.140 -11.995 3.374 1.00 95.56 87 GLU A C 1
ATOM 669 O O . GLU A 1 87 ? -11.923 -11.564 2.519 1.00 95.56 87 GLU A O 1
ATOM 674 N N . HIS A 1 88 ? -11.520 -12.227 4.635 1.00 92.81 88 HIS A N 1
ATOM 675 C CA . HIS A 1 88 ? -12.880 -12.107 5.145 1.00 92.81 88 HIS A CA 1
ATOM 676 C C . HIS A 1 88 ? -12.954 -11.231 6.409 1.00 92.81 88 HIS A C 1
ATOM 678 O O . HIS A 1 88 ? -11.987 -11.121 7.157 1.00 92.81 88 HIS A O 1
ATOM 684 N N . GLN A 1 89 ? -14.118 -10.625 6.678 1.00 93.06 89 GLN A N 1
ATOM 685 C CA . GLN A 1 89 ? -14.317 -9.748 7.844 1.00 93.06 89 GLN A CA 1
ATOM 686 C C . GLN A 1 89 ? -14.138 -10.487 9.182 1.00 93.06 89 GLN A C 1
ATOM 688 O O . GLN A 1 89 ? -13.698 -9.890 10.160 1.00 93.06 89 GLN A O 1
ATOM 693 N N . SER A 1 90 ? -14.471 -11.781 9.222 1.00 94.06 90 SER A N 1
ATOM 694 C CA . SER A 1 90 ? -14.351 -12.628 10.419 1.00 94.06 90 SER A CA 1
ATOM 695 C C . SER A 1 90 ? -12.931 -13.132 10.691 1.00 94.06 90 SER A C 1
ATOM 697 O O . SER A 1 90 ? -12.694 -13.693 11.753 1.00 94.06 90 SER A O 1
ATOM 699 N N . ALA A 1 91 ? -11.999 -12.940 9.755 1.00 93.94 91 ALA A N 1
ATOM 700 C CA . ALA A 1 91 ? -10.602 -13.348 9.879 1.00 93.94 91 ALA A CA 1
ATOM 701 C C . ALA A 1 91 ? -9.683 -12.148 9.578 1.00 93.94 91 ALA A C 1
ATOM 703 O O . ALA A 1 91 ? -9.013 -12.121 8.541 1.00 93.94 91 ALA A O 1
ATOM 704 N N . PRO A 1 92 ? -9.703 -11.101 10.428 1.00 95.75 92 PRO A N 1
ATOM 705 C CA . PRO A 1 92 ? -8.836 -9.948 10.242 1.00 95.75 92 PRO A CA 1
ATOM 706 C C . PRO A 1 92 ? -7.374 -10.349 10.463 1.00 95.75 92 PRO A C 1
ATOM 708 O O . PRO A 1 92 ? -7.049 -11.055 11.414 1.00 95.75 92 PRO A O 1
ATOM 711 N N . LEU A 1 93 ? -6.499 -9.858 9.593 1.00 96.44 93 LEU A N 1
ATOM 712 C CA . LEU A 1 93 ? -5.052 -10.064 9.654 1.00 96.44 93 LEU A CA 1
ATOM 713 C C . LEU A 1 93 ? -4.338 -8.808 10.158 1.00 96.44 93 LEU A C 1
ATOM 715 O O . LEU A 1 93 ? -3.423 -8.897 10.970 1.00 96.44 93 LEU A O 1
ATOM 719 N N . TYR A 1 94 ? -4.796 -7.636 9.711 1.00 97.75 94 TYR A N 1
ATOM 720 C CA . TYR A 1 94 ? -4.165 -6.353 10.015 1.00 97.75 94 TYR A CA 1
ATOM 721 C C . TYR A 1 94 ? -5.198 -5.294 10.393 1.00 97.75 94 TYR A C 1
ATOM 723 O O . TYR A 1 94 ? -6.304 -5.277 9.849 1.00 97.75 94 TYR A O 1
ATOM 731 N N . ALA A 1 95 ? -4.825 -4.377 11.280 1.00 97.25 95 ALA A N 1
ATOM 732 C CA . ALA A 1 95 ? -5.564 -3.151 11.551 1.00 97.25 95 ALA A CA 1
ATOM 733 C C . ALA A 1 95 ? -4.987 -1.974 10.753 1.00 97.25 95 ALA A C 1
ATOM 735 O O . ALA A 1 95 ? -3.787 -1.909 10.473 1.00 97.25 95 ALA A O 1
ATOM 736 N N . VAL A 1 96 ? -5.850 -1.018 10.415 1.00 97.44 96 VAL A N 1
ATOM 737 C CA . VAL A 1 96 ? -5.486 0.248 9.775 1.00 97.44 96 VAL A CA 1
ATOM 738 C C . VAL A 1 96 ? -6.103 1.397 10.556 1.00 97.44 96 VAL A C 1
ATOM 740 O O . VAL A 1 96 ? -7.321 1.442 10.742 1.00 97.44 96 VAL A O 1
ATOM 743 N N . SER A 1 97 ? -5.263 2.351 10.941 1.00 95.81 97 SER A N 1
ATOM 744 C CA . SER A 1 97 ? -5.664 3.559 11.662 1.00 95.81 97 SER A CA 1
ATOM 745 C C . SER A 1 97 ? -5.431 4.794 10.798 1.00 95.81 97 SER A C 1
ATOM 747 O O . SER A 1 97 ? -4.342 4.977 10.250 1.00 95.81 97 SER A O 1
ATOM 749 N N . LEU A 1 98 ? -6.450 5.650 10.679 1.00 93.12 98 LEU A N 1
ATOM 750 C CA . LEU A 1 98 ? -6.410 6.881 9.887 1.00 93.12 98 LEU A CA 1
ATOM 751 C C . LEU A 1 98 ? -6.463 8.113 10.789 1.00 93.12 98 LEU A C 1
ATOM 753 O O . LEU A 1 98 ? -7.464 8.374 11.466 1.00 93.12 98 LEU A O 1
ATOM 757 N N . SER A 1 99 ? -5.422 8.935 10.750 1.00 86.94 99 SER A N 1
ATOM 758 C CA . SER A 1 99 ? -5.369 10.146 11.572 1.00 86.94 99 SER A CA 1
ATOM 759 C C . SER A 1 99 ? -6.178 11.294 10.953 1.00 86.94 99 SER A C 1
ATOM 761 O O . SER A 1 99 ? -6.386 11.343 9.737 1.00 86.94 99 SER A O 1
ATOM 763 N N . PRO A 1 100 ? -6.696 12.240 11.757 1.00 80.75 100 PRO A N 1
ATOM 764 C CA . PRO A 1 100 ? -7.221 13.506 11.249 1.00 80.75 100 PRO A CA 1
ATOM 765 C C . PRO A 1 100 ? -6.192 14.257 10.404 1.00 80.75 100 PRO A C 1
ATOM 767 O O . PRO A 1 100 ? -4.992 14.162 10.655 1.00 80.75 100 PRO A O 1
ATOM 770 N N . ALA A 1 101 ? -6.670 15.035 9.428 1.00 68.62 101 ALA A N 1
ATOM 771 C CA . ALA A 1 101 ? -5.815 15.998 8.745 1.00 68.62 101 ALA A CA 1
ATOM 772 C C . ALA A 1 101 ? -5.194 16.937 9.793 1.00 68.62 101 ALA A C 1
ATOM 774 O O . ALA A 1 101 ? -5.892 17.349 10.719 1.00 68.62 101 ALA A O 1
ATOM 775 N N . TYR A 1 102 ? -3.904 17.249 9.647 1.00 66.06 102 TYR A N 1
ATOM 776 C CA . TYR A 1 102 ? -3.147 18.118 10.563 1.00 66.06 102 TYR A CA 1
ATOM 777 C C . TYR A 1 102 ? -2.904 17.543 11.968 1.00 66.06 102 TYR A C 1
ATOM 779 O O . TYR A 1 102 ? -2.558 18.276 12.891 1.00 66.06 102 TYR A O 1
ATOM 787 N N . SER A 1 103 ? -3.054 16.228 12.147 1.00 71.25 103 SER A N 1
ATOM 788 C CA . SER A 1 103 ? -2.546 15.562 13.345 1.00 71.25 103 SER A CA 1
ATOM 789 C C . SER A 1 103 ? -1.014 15.490 13.318 1.00 71.25 103 SER A C 1
ATOM 791 O O . SER A 1 103 ? -0.414 15.391 12.253 1.00 71.25 103 SER A O 1
ATOM 793 N N . SER A 1 104 ? -0.383 15.462 14.494 1.00 71.88 104 SER A N 1
ATOM 794 C CA . SER A 1 104 ? 1.036 15.105 14.648 1.00 71.88 104 SER A CA 1
ATOM 795 C C . SER A 1 104 ? 1.315 13.611 14.423 1.00 71.88 104 SER A C 1
ATOM 797 O O . SER A 1 104 ? 2.461 13.175 14.505 1.00 71.88 104 SER A O 1
ATOM 799 N N . LYS A 1 105 ? 0.270 12.811 14.182 1.00 80.31 105 LYS A N 1
ATOM 800 C CA . LYS A 1 105 ? 0.346 11.377 13.894 1.00 80.31 105 LYS A CA 1
ATOM 801 C C . LYS A 1 105 ? 0.400 11.123 12.381 1.00 80.31 105 LYS A C 1
ATOM 803 O O . LYS A 1 105 ? -0.170 11.913 11.627 1.00 80.31 105 LYS A O 1
ATOM 808 N N . PRO A 1 106 ? 0.982 9.994 11.935 1.00 81.88 106 PRO A N 1
ATOM 809 C CA . PRO A 1 106 ? 0.937 9.592 10.531 1.00 81.88 106 PRO A CA 1
ATOM 810 C C . PRO A 1 106 ? -0.499 9.549 9.994 1.00 81.88 106 PRO A C 1
ATOM 812 O O . PRO A 1 106 ? -1.411 9.108 10.699 1.00 81.88 106 PRO A O 1
ATOM 815 N N . ASP A 1 107 ? -0.695 9.978 8.744 1.00 88.12 107 ASP A N 1
ATOM 816 C CA . ASP A 1 107 ? -1.998 9.999 8.062 1.00 88.12 107 ASP A CA 1
ATOM 817 C C . ASP A 1 107 ? -2.614 8.589 8.015 1.00 88.12 107 ASP A C 1
ATOM 819 O O . ASP A 1 107 ? -3.817 8.427 8.231 1.00 88.12 107 ASP A O 1
ATOM 823 N N . VAL A 1 108 ? -1.775 7.577 7.767 1.00 94.19 108 VAL A N 1
ATOM 824 C CA . VAL A 1 108 ? -2.148 6.157 7.729 1.00 94.19 108 VAL A CA 1
ATOM 825 C C . VAL A 1 108 ? -1.143 5.346 8.537 1.00 94.19 108 VAL A C 1
ATOM 827 O O . VAL A 1 108 ? 0.062 5.479 8.332 1.00 94.19 108 VAL A O 1
ATOM 830 N N . VAL A 1 109 ? -1.625 4.457 9.402 1.00 95.81 109 VAL A N 1
ATOM 831 C CA . VAL A 1 109 ? -0.806 3.433 10.065 1.00 95.81 109 VAL A CA 1
ATOM 832 C C . VAL A 1 109 ? -1.372 2.060 9.732 1.00 95.81 109 VAL A C 1
ATOM 834 O O . VAL A 1 109 ? -2.542 1.790 9.994 1.00 95.81 109 VAL A O 1
ATOM 837 N N . LEU A 1 110 ? -0.535 1.200 9.157 1.00 96.69 110 LEU A N 1
ATOM 838 C CA . LEU A 1 110 ? -0.798 -0.223 8.982 1.00 96.69 110 LEU A CA 1
ATOM 839 C C . LEU A 1 110 ? -0.140 -0.968 10.141 1.00 96.69 110 LEU A C 1
ATOM 841 O O . LEU A 1 110 ? 1.076 -0.895 10.314 1.00 96.69 110 LEU A O 1
ATOM 845 N N . HIS A 1 111 ? -0.933 -1.675 10.932 1.00 96.12 111 HIS A N 1
ATOM 846 C CA . HIS A 1 111 ? -0.459 -2.443 12.078 1.00 96.12 111 HIS A CA 1
ATOM 847 C C . HIS A 1 111 ? -0.110 -3.871 11.656 1.00 96.12 111 HIS A C 1
ATOM 849 O O . HIS A 1 111 ? -0.724 -4.399 10.737 1.00 96.12 111 HIS A O 1
ATOM 855 N N . SER A 1 112 ? 0.853 -4.510 12.325 1.00 94.25 112 SER A N 1
ATOM 856 C CA . SER A 1 112 ? 1.312 -5.877 12.018 1.00 94.25 112 SER A CA 1
ATOM 857 C C . SER A 1 112 ? 0.368 -6.990 12.489 1.00 94.25 112 SER A C 1
ATOM 859 O O . SER A 1 112 ? 0.651 -8.163 12.262 1.00 94.25 112 SER A O 1
ATOM 861 N N . GLY A 1 113 ? -0.739 -6.635 13.141 1.00 94.88 113 GLY A N 1
ATOM 862 C CA . GLY A 1 113 ? -1.755 -7.562 13.626 1.00 94.88 113 GLY A CA 1
ATOM 863 C C . GLY A 1 113 ? -3.154 -6.944 13.573 1.00 94.88 113 GLY A C 1
ATOM 864 O O . GLY A 1 113 ? -3.299 -5.780 13.188 1.00 94.88 113 GLY A O 1
ATOM 865 N N . PRO A 1 114 ? -4.196 -7.700 13.958 1.00 93.81 114 PRO A N 1
ATOM 866 C CA . PRO A 1 114 ? -5.595 -7.327 13.738 1.00 93.81 114 PRO A CA 1
ATOM 867 C C . PRO A 1 114 ? -6.119 -6.229 14.672 1.00 93.81 114 PRO A C 1
ATOM 869 O O . PRO A 1 114 ? -7.266 -5.814 14.519 1.00 93.81 114 PRO A O 1
ATOM 872 N N . GLY A 1 115 ? -5.316 -5.776 15.639 1.00 90.94 115 GLY A N 1
ATOM 873 C CA . GLY A 1 115 ? -5.676 -4.728 16.591 1.00 90.94 115 GLY A CA 1
ATOM 874 C C . GLY A 1 115 ? -4.757 -3.512 16.499 1.00 90.94 115 GLY A C 1
ATOM 875 O O . GLY A 1 115 ? -3.604 -3.605 16.087 1.00 90.94 115 GLY A O 1
ATOM 876 N N . GLU A 1 116 ? -5.252 -2.363 16.946 1.00 88.81 116 GLU A N 1
ATOM 877 C CA . GLU A 1 116 ? -4.524 -1.081 16.907 1.00 88.81 116 GLU A CA 1
ATOM 878 C C . GLU A 1 116 ? -3.325 -1.028 17.861 1.00 88.81 116 GLU A C 1
ATOM 880 O O . GLU A 1 116 ? -2.396 -0.247 17.667 1.00 88.81 116 GLU A O 1
ATOM 885 N N . ASN A 1 117 ? -3.322 -1.891 18.876 1.00 90.69 117 ASN A N 1
ATOM 886 C CA . ASN A 1 117 ? -2.207 -2.027 19.811 1.00 90.69 117 ASN A CA 1
ATOM 887 C C . ASN A 1 117 ? -1.044 -2.837 19.219 1.00 90.69 117 ASN A C 1
ATOM 889 O O . ASN A 1 117 ? 0.032 -2.890 19.814 1.00 90.69 117 ASN A O 1
ATOM 893 N N . SER A 1 118 ? -1.241 -3.486 18.066 1.00 90.50 118 SER A N 1
ATOM 894 C CA . SER A 1 118 ? -0.155 -4.167 17.371 1.00 90.50 118 SER A CA 1
ATOM 895 C C . SER A 1 118 ? 0.865 -3.142 16.849 1.00 90.50 118 SER A C 1
ATOM 897 O O . SER A 1 118 ? 0.474 -2.045 16.430 1.00 90.50 118 SER A O 1
ATOM 899 N N . PRO A 1 119 ? 2.171 -3.473 16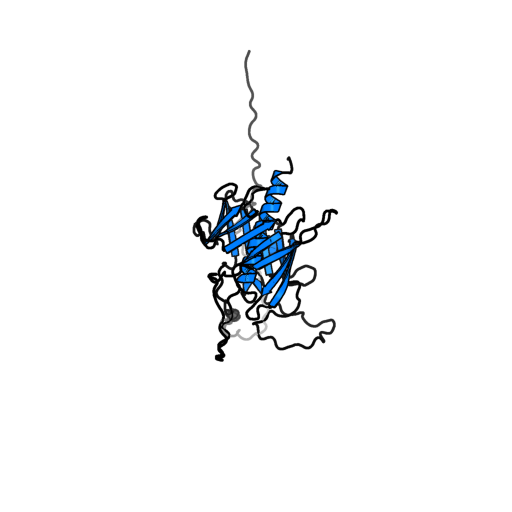.843 1.00 92.75 119 PRO A N 1
ATOM 900 C CA . PRO A 1 119 ? 3.206 -2.585 16.325 1.00 92.75 119 PRO A CA 1
ATOM 901 C C . PRO A 1 119 ? 2.907 -2.096 14.904 1.00 92.75 119 PRO A C 1
ATOM 903 O O . PRO A 1 119 ? 2.325 -2.815 14.091 1.00 92.75 119 PRO A O 1
ATOM 906 N N . ALA A 1 120 ? 3.335 -0.875 14.582 1.00 92.81 120 ALA A N 1
ATOM 907 C CA . ALA A 1 120 ? 3.221 -0.359 13.224 1.00 92.81 120 ALA A CA 1
ATOM 908 C C . ALA A 1 120 ? 4.110 -1.181 12.276 1.00 92.81 120 ALA A C 1
ATOM 910 O O . ALA A 1 120 ? 5.331 -1.212 12.435 1.00 92.81 120 ALA A O 1
ATOM 911 N N . LEU A 1 121 ? 3.487 -1.817 11.284 1.00 93.62 121 LEU A N 1
ATOM 912 C CA . LEU A 1 121 ? 4.163 -2.456 10.158 1.00 93.62 121 LEU A CA 1
ATOM 913 C C . LEU A 1 121 ? 4.619 -1.399 9.149 1.00 93.62 121 LEU A C 1
ATOM 915 O O . LEU A 1 121 ? 5.746 -1.447 8.669 1.00 93.62 121 LEU A O 1
ATOM 919 N N . ALA A 1 122 ? 3.757 -0.423 8.864 1.00 94.25 122 ALA A N 1
ATOM 920 C CA . ALA A 1 122 ? 4.106 0.748 8.075 1.00 94.25 122 ALA A CA 1
ATOM 921 C C . ALA A 1 122 ? 3.329 1.979 8.527 1.00 94.25 122 ALA A C 1
ATOM 923 O O . ALA A 1 122 ? 2.226 1.881 9.065 1.00 94.25 122 ALA A O 1
ATOM 924 N N . ALA A 1 123 ? 3.902 3.149 8.275 1.00 93.50 123 ALA A N 1
ATOM 925 C CA . ALA A 1 123 ? 3.244 4.424 8.518 1.00 93.50 123 ALA A CA 1
ATOM 926 C C . ALA A 1 123 ? 3.465 5.354 7.328 1.00 93.50 123 ALA A C 1
ATOM 928 O O . ALA A 1 123 ? 4.578 5.435 6.816 1.00 93.50 123 ALA A O 1
ATOM 929 N N . VAL A 1 124 ? 2.414 6.043 6.894 1.00 91.12 124 VAL A N 1
ATOM 930 C CA . VAL A 1 124 ? 2.468 7.034 5.818 1.00 91.12 124 VAL A CA 1
ATOM 931 C C . VAL A 1 124 ? 2.198 8.402 6.416 1.00 91.12 124 VAL A C 1
ATOM 933 O O . VAL A 1 124 ? 1.160 8.615 7.044 1.00 91.12 124 VAL A O 1
ATOM 936 N N . GLU A 1 125 ? 3.118 9.331 6.209 1.00 87.38 125 GLU A N 1
ATOM 937 C CA . GLU A 1 125 ? 3.022 10.705 6.687 1.00 87.38 125 GLU A CA 1
ATOM 938 C C . GLU A 1 125 ? 3.257 11.698 5.550 1.00 87.38 125 GLU A C 1
ATOM 940 O O . GLU A 1 125 ? 3.942 11.409 4.567 1.00 87.38 125 GLU A O 1
ATOM 945 N N . ARG A 1 126 ? 2.664 12.883 5.676 1.00 77.06 126 ARG A N 1
ATOM 946 C CA . ARG A 1 126 ? 2.873 13.983 4.738 1.00 77.06 126 ARG A CA 1
ATOM 947 C C . ARG A 1 126 ? 4.026 14.847 5.218 1.00 77.06 126 ARG A C 1
ATOM 949 O O . ARG A 1 126 ? 4.060 15.219 6.389 1.00 77.06 126 ARG A O 1
ATOM 956 N N . VAL A 1 127 ? 4.931 15.205 4.315 1.00 71.69 127 VAL A N 1
ATOM 957 C CA . VAL A 1 127 ? 6.094 16.026 4.661 1.00 71.69 127 VAL A CA 1
ATOM 958 C C . VAL A 1 127 ? 5.838 17.488 4.309 1.00 71.69 127 VAL A C 1
ATOM 960 O O . VAL A 1 127 ? 5.931 17.883 3.153 1.00 71.69 127 VAL A O 1
ATOM 963 N N . GLY A 1 128 ? 5.567 18.307 5.328 1.00 63.66 128 GLY A N 1
ATOM 964 C CA . GLY A 1 128 ? 5.470 19.763 5.195 1.00 63.66 128 GLY A CA 1
ATOM 965 C C . GLY A 1 128 ? 4.342 20.246 4.271 1.00 63.66 128 GLY A C 1
ATOM 966 O O . GLY A 1 128 ? 3.299 19.605 4.136 1.00 63.66 128 GLY A O 1
ATOM 967 N N . PHE A 1 129 ? 4.549 21.419 3.663 1.00 55.06 129 PHE A N 1
ATOM 968 C CA . PHE A 1 129 ? 3.654 21.982 2.641 1.00 55.06 129 PHE A CA 1
ATOM 969 C C . PHE A 1 129 ? 3.842 21.330 1.265 1.00 55.06 129 PHE A C 1
ATOM 971 O O . PHE A 1 129 ? 2.962 21.443 0.407 1.00 55.06 129 PHE A O 1
ATOM 978 N N . ASP A 1 130 ? 4.957 20.622 1.069 1.00 53.38 130 ASP A N 1
ATOM 979 C CA . ASP A 1 130 ? 5.164 19.791 -0.105 1.00 53.38 130 ASP A CA 1
ATOM 980 C C . ASP A 1 130 ? 4.181 18.623 -0.074 1.00 53.38 130 ASP A C 1
ATOM 982 O O . ASP A 1 130 ? 3.965 17.955 0.934 1.00 53.38 130 ASP A O 1
ATOM 986 N N . ARG A 1 131 ? 3.572 18.324 -1.220 1.00 62.84 131 ARG A N 1
ATOM 987 C CA . ARG A 1 131 ? 2.666 17.175 -1.333 1.00 62.84 131 ARG A CA 1
ATOM 988 C C . ARG A 1 131 ? 3.423 15.839 -1.402 1.00 62.84 131 ARG A C 1
ATOM 990 O O . ARG A 1 131 ? 2.842 14.849 -1.831 1.00 62.84 131 ARG A O 1
ATOM 997 N N . ALA A 1 132 ? 4.696 15.788 -1.017 1.00 69.19 132 ALA A N 1
ATOM 998 C CA . ALA A 1 132 ? 5.443 14.543 -0.906 1.00 69.19 132 ALA A CA 1
ATOM 999 C C . ALA A 1 132 ? 4.991 13.760 0.333 1.00 69.19 132 ALA A C 1
ATOM 1001 O O . ALA A 1 132 ? 4.612 14.333 1.360 1.00 69.19 132 ALA A O 1
ATOM 1002 N N . LEU A 1 133 ? 5.036 12.437 0.230 1.00 79.94 133 LEU A N 1
ATOM 1003 C CA . LEU A 1 133 ? 4.754 11.554 1.356 1.00 79.94 133 LEU A CA 1
ATOM 1004 C C . LEU A 1 133 ? 6.004 10.790 1.717 1.00 79.94 133 LEU A C 1
ATOM 1006 O O . LEU A 1 133 ? 6.770 10.409 0.833 1.00 79.94 133 LEU A O 1
ATOM 1010 N N . THR A 1 134 ? 6.134 10.502 3.000 1.00 87.31 134 THR A N 1
ATOM 1011 C CA . THR A 1 134 ? 7.109 9.554 3.503 1.00 87.31 134 THR A CA 1
ATOM 1012 C C . THR A 1 134 ? 6.388 8.303 3.962 1.00 87.31 134 THR A C 1
ATOM 1014 O O . THR A 1 134 ? 5.424 8.370 4.727 1.00 87.31 134 THR A O 1
ATOM 1017 N N . VAL A 1 135 ? 6.864 7.151 3.505 1.00 89.44 135 VAL A N 1
ATOM 1018 C CA . VAL A 1 135 ? 6.447 5.851 4.017 1.00 89.44 135 VAL A CA 1
ATOM 1019 C C . VAL A 1 135 ? 7.564 5.282 4.866 1.00 89.44 135 VAL A C 1
ATOM 1021 O O . VAL A 1 135 ? 8.684 5.083 4.410 1.00 89.44 135 VAL A O 1
ATOM 1024 N N . THR A 1 136 ? 7.239 5.010 6.118 1.00 91.56 136 THR A N 1
ATOM 1025 C CA . THR A 1 136 ? 8.087 4.282 7.047 1.00 91.56 136 THR A CA 1
ATOM 1026 C C . THR A 1 136 ? 7.870 2.788 6.843 1.00 91.56 136 THR A C 1
ATOM 1028 O O . THR A 1 136 ? 6.764 2.302 7.087 1.00 91.56 136 THR A O 1
ATOM 1031 N N . LEU A 1 137 ? 8.913 2.064 6.437 1.00 88.88 137 LEU A N 1
ATOM 1032 C CA . LEU A 1 137 ? 8.874 0.615 6.205 1.00 88.88 137 LEU A CA 1
ATOM 1033 C C . LEU A 1 137 ? 9.656 -0.173 7.272 1.00 88.88 137 LEU A C 1
ATOM 1035 O O . LEU A 1 137 ? 10.550 0.393 7.921 1.00 88.88 137 LEU A O 1
ATOM 1039 N N . PRO A 1 138 ? 9.374 -1.485 7.435 1.00 84.81 138 PRO A N 1
ATOM 1040 C CA . PRO A 1 138 ? 10.207 -2.379 8.233 1.00 84.81 138 PRO A CA 1
ATOM 1041 C C . PRO A 1 138 ? 11.667 -2.343 7.757 1.00 84.81 138 PRO A C 1
ATOM 1043 O O . PRO A 1 138 ? 11.911 -2.129 6.562 1.00 84.81 138 PRO A O 1
ATOM 1046 N N . PRO A 1 139 ? 12.643 -2.543 8.660 1.00 79.12 139 PRO A N 1
ATOM 1047 C CA . PRO A 1 139 ? 14.050 -2.579 8.284 1.00 79.12 139 PRO A CA 1
ATOM 1048 C C . PRO A 1 139 ? 14.289 -3.668 7.236 1.00 79.12 139 PRO A C 1
ATOM 1050 O O . PRO A 1 139 ? 13.627 -4.706 7.225 1.00 79.12 139 PRO A O 1
ATOM 1053 N N . ILE A 1 140 ? 15.240 -3.412 6.344 1.00 76.19 140 ILE A N 1
ATOM 1054 C CA . ILE A 1 140 ? 15.712 -4.418 5.399 1.00 76.19 140 ILE A CA 1
ATOM 1055 C C . ILE A 1 140 ? 16.351 -5.544 6.228 1.00 76.19 140 ILE A C 1
ATOM 1057 O O . ILE A 1 140 ? 17.196 -5.230 7.070 1.00 76.19 140 ILE A O 1
ATOM 1061 N N . PRO A 1 141 ? 15.962 -6.820 6.046 1.00 64.69 141 PRO A N 1
ATOM 1062 C CA . PRO A 1 141 ? 16.670 -7.924 6.678 1.00 64.69 141 PRO A CA 1
ATOM 1063 C C . PRO A 1 141 ? 18.123 -7.857 6.216 1.00 64.69 141 PRO A C 1
ATOM 1065 O O . PRO A 1 141 ? 18.382 -7.939 5.014 1.00 64.69 141 PRO A O 1
ATOM 1068 N N . GLU A 1 142 ? 19.062 -7.642 7.137 1.00 54.03 142 GLU A N 1
ATOM 1069 C CA . GLU A 1 142 ? 20.477 -7.690 6.790 1.00 54.03 142 GLU A CA 1
ATOM 1070 C C . GLU A 1 142 ? 20.768 -9.098 6.275 1.00 54.03 142 GLU A C 1
ATOM 1072 O O . GLU A 1 142 ? 20.669 -10.083 7.009 1.00 54.03 142 GLU A O 1
ATOM 1077 N N . VAL A 1 143 ? 21.043 -9.207 4.977 1.00 54.66 143 VAL A N 1
ATOM 1078 C CA . VAL A 1 143 ? 21.533 -10.444 4.378 1.00 54.66 143 VAL A CA 1
ATOM 1079 C C . VAL A 1 143 ? 22.831 -10.757 5.109 1.00 54.66 143 VAL A C 1
ATOM 1081 O O . VAL A 1 143 ? 23.784 -9.989 5.015 1.00 54.66 143 VAL A O 1
ATOM 1084 N N . GLY A 1 144 ? 22.835 -11.825 5.907 1.00 42.91 144 GLY A N 1
ATOM 1085 C CA . GLY A 1 144 ? 23.967 -12.190 6.747 1.00 42.91 144 GLY A CA 1
ATOM 1086 C C . GLY A 1 144 ? 25.226 -12.390 5.912 1.00 42.91 144 GLY A C 1
ATOM 1087 O O . GLY A 1 144 ? 25.425 -13.450 5.322 1.00 42.91 144 GLY A O 1
ATOM 1088 N N . THR A 1 145 ? 26.096 -11.384 5.886 1.00 43.66 145 THR A N 1
ATOM 1089 C CA . THR A 1 145 ? 27.464 -11.520 5.397 1.00 43.66 145 THR A CA 1
ATOM 1090 C C . THR A 1 145 ? 28.243 -12.315 6.440 1.00 43.66 145 THR A C 1
ATOM 1092 O O . THR A 1 145 ? 28.862 -11.764 7.346 1.00 43.66 145 THR A O 1
ATOM 1095 N N . GLY A 1 146 ? 28.166 -13.642 6.356 1.00 43.53 146 GLY A N 1
ATOM 1096 C CA . GLY A 1 146 ? 29.107 -14.519 7.038 1.00 43.53 146 GLY A CA 1
ATOM 1097 C C . GLY A 1 146 ? 30.504 -14.314 6.452 1.00 43.53 146 GLY A C 1
ATOM 1098 O O . GLY A 1 146 ? 30.722 -14.582 5.275 1.00 43.53 146 GLY A O 1
ATOM 1099 N N . GLY A 1 147 ? 31.445 -13.836 7.264 1.00 38.75 147 GLY A N 1
ATOM 1100 C CA . GLY A 1 147 ? 32.851 -13.709 6.879 1.00 38.75 147 GLY A CA 1
ATOM 1101 C C . GLY A 1 147 ? 33.681 -13.066 7.983 1.00 38.75 147 GLY A C 1
ATOM 1102 O O . GLY A 1 147 ? 33.664 -11.852 8.146 1.00 38.75 147 GLY A O 1
ATOM 1103 N N . GLY A 1 148 ? 34.374 -13.895 8.766 1.00 45.94 148 GLY A N 1
ATOM 1104 C CA . GLY A 1 148 ? 35.254 -13.463 9.846 1.00 45.94 148 GLY A CA 1
ATOM 1105 C C . GLY A 1 148 ? 36.473 -12.662 9.378 1.00 45.94 148 GLY A C 1
ATOM 1106 O O . GLY A 1 148 ? 36.983 -12.841 8.276 1.00 45.94 148 GLY A O 1
ATOM 1107 N N . GLY A 1 149 ? 36.964 -11.812 10.274 1.00 35.22 149 GLY A N 1
ATOM 1108 C CA . GLY A 1 149 ? 38.214 -11.075 10.127 1.00 35.22 149 GLY A CA 1
ATOM 1109 C C . GLY A 1 149 ? 38.434 -10.201 11.351 1.00 35.22 149 GLY A C 1
ATOM 1110 O O . GLY A 1 149 ? 37.833 -9.140 11.476 1.00 35.2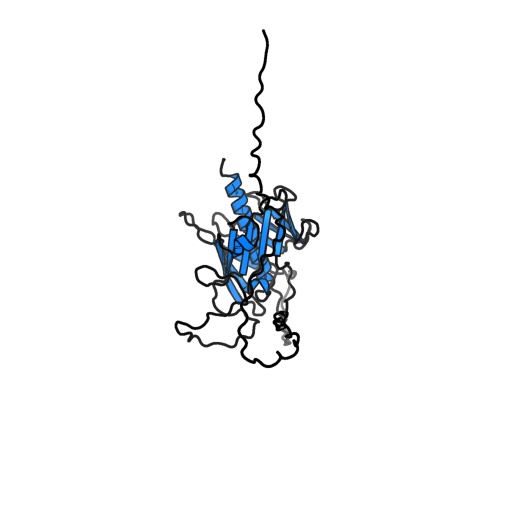2 149 GLY A O 1
ATOM 1111 N N . GLY A 1 150 ? 39.241 -10.694 12.291 1.00 39.62 150 GLY A N 1
ATOM 1112 C CA . GLY A 1 150 ? 39.652 -9.952 13.478 1.00 39.62 150 GLY A CA 1
ATOM 1113 C C . GLY A 1 150 ? 40.495 -8.722 13.136 1.00 39.62 150 GLY A C 1
ATOM 1114 O O . GLY A 1 150 ? 41.206 -8.692 12.136 1.00 39.62 150 GLY A O 1
ATOM 1115 N N . GLY A 1 151 ? 40.436 -7.719 14.006 1.00 32.16 151 GLY A N 1
ATOM 1116 C CA . GLY A 1 151 ? 41.257 -6.517 13.897 1.00 32.16 151 GLY A CA 1
ATOM 1117 C C . GLY A 1 151 ? 40.892 -5.504 14.970 1.00 32.16 151 GLY A C 1
ATOM 1118 O O . GLY A 1 151 ? 39.953 -4.735 14.812 1.00 32.16 151 GLY A O 1
ATOM 1119 N N . ALA A 1 152 ? 41.615 -5.560 16.084 1.00 40.00 152 ALA A N 1
ATOM 1120 C CA . ALA A 1 152 ? 41.482 -4.685 17.237 1.00 40.00 152 ALA A CA 1
ATOM 1121 C C . ALA A 1 152 ? 41.774 -3.206 16.916 1.00 40.00 152 ALA A C 1
ATOM 1123 O O . ALA A 1 152 ? 42.659 -2.893 16.126 1.00 40.00 152 ALA A O 1
ATOM 1124 N N . GLY A 1 153 ? 41.085 -2.305 17.620 1.00 32.88 153 GLY A N 1
ATOM 1125 C CA . GLY A 1 153 ? 41.368 -0.868 17.654 1.00 32.88 153 GLY A CA 1
ATOM 1126 C C . GLY A 1 153 ? 40.328 -0.145 18.507 1.00 32.88 153 GLY A C 1
ATOM 1127 O O . GLY A 1 153 ? 39.251 0.180 18.024 1.00 32.88 153 GLY A O 1
ATOM 1128 N N . GLY A 1 154 ? 40.613 0.002 19.803 1.00 31.75 154 GLY A N 1
ATOM 1129 C CA . GLY A 1 154 ? 39.672 0.472 20.823 1.00 31.75 154 GLY A CA 1
ATOM 1130 C C . GLY A 1 154 ? 39.358 1.970 20.803 1.00 31.75 154 GLY A C 1
ATOM 1131 O O . GLY A 1 154 ? 40.034 2.757 20.149 1.00 31.75 154 GLY A O 1
ATOM 1132 N N . GLY A 1 155 ? 38.355 2.361 21.600 1.00 30.47 155 GLY A N 1
ATOM 1133 C CA . GLY A 1 155 ? 38.144 3.769 21.947 1.00 30.47 155 GLY A CA 1
ATOM 1134 C C . GLY A 1 155 ? 36.720 4.192 22.319 1.00 30.47 155 GLY A C 1
ATOM 1135 O O . GLY A 1 155 ? 36.085 4.894 21.553 1.00 30.47 155 GLY A O 1
ATOM 1136 N N . VAL A 1 156 ? 36.284 3.819 23.527 1.00 33.94 156 VAL A N 1
ATOM 1137 C CA . VAL A 1 156 ? 35.456 4.611 24.470 1.00 33.94 156 VAL A CA 1
ATOM 1138 C C . VAL A 1 156 ? 34.056 5.114 24.042 1.00 33.94 156 VAL A C 1
ATOM 1140 O O . VAL A 1 156 ? 33.898 6.143 23.403 1.00 33.94 156 VAL A O 1
ATOM 1143 N N . GLY A 1 157 ? 33.033 4.468 24.618 1.00 31.08 157 GLY A N 1
ATOM 1144 C CA . GLY A 1 157 ? 32.014 5.151 25.433 1.00 31.08 157 GLY A CA 1
ATOM 1145 C C . GLY A 1 157 ? 30.881 5.903 24.728 1.00 31.08 157 GLY A C 1
ATOM 1146 O O . GLY A 1 157 ? 30.954 7.107 24.521 1.00 31.08 157 GLY A O 1
ATOM 1147 N N . GLY A 1 158 ? 29.751 5.222 24.526 1.00 31.00 158 GLY A N 1
ATOM 1148 C CA . GLY A 1 158 ? 28.470 5.876 24.254 1.00 31.00 158 GLY A CA 1
ATOM 1149 C C . GLY A 1 158 ? 27.365 4.866 23.976 1.00 31.00 158 GLY A C 1
ATOM 1150 O O . GLY A 1 158 ? 27.224 4.394 22.854 1.00 31.00 158 GLY A O 1
ATOM 1151 N N . GLY A 1 159 ? 26.594 4.508 25.005 1.00 35.75 159 GLY A N 1
ATOM 1152 C CA . GLY A 1 159 ? 25.457 3.599 24.886 1.00 35.75 159 GLY A CA 1
ATOM 1153 C C . GLY A 1 159 ? 24.436 4.091 23.858 1.00 35.75 159 GLY A C 1
ATOM 1154 O O . GLY A 1 159 ? 23.797 5.122 24.038 1.00 35.75 159 GLY A O 1
ATOM 1155 N N . GLY A 1 160 ? 24.261 3.325 22.785 1.00 31.66 160 GLY A N 1
ATOM 1156 C CA . GLY A 1 160 ? 23.249 3.560 21.767 1.00 31.66 160 GLY A CA 1
ATOM 1157 C C . GLY A 1 160 ? 22.769 2.221 21.244 1.00 31.66 160 GLY A C 1
ATOM 1158 O O . GLY A 1 160 ? 23.373 1.661 20.336 1.00 31.66 160 GLY A O 1
ATOM 1159 N N . GLY A 1 161 ? 21.709 1.687 21.857 1.00 31.05 161 GLY A N 1
ATOM 1160 C CA . GLY A 1 161 ? 21.072 0.448 21.422 1.00 31.05 161 GLY A CA 1
ATOM 1161 C C . GLY A 1 161 ? 20.808 0.467 19.918 1.00 31.05 161 GLY A C 1
ATOM 1162 O O . GLY A 1 161 ? 20.356 1.483 19.384 1.00 31.05 161 GLY A O 1
ATOM 1163 N N . GLY A 1 162 ? 21.124 -0.649 19.256 1.00 32.00 162 GLY A N 1
ATOM 1164 C CA . GLY A 1 162 ? 20.956 -0.852 17.821 1.00 32.00 162 GLY A CA 1
ATOM 1165 C C . GLY A 1 162 ? 19.563 -0.430 17.369 1.00 32.00 162 GLY A C 1
ATOM 1166 O O . GLY A 1 162 ? 18.581 -1.152 17.532 1.00 32.00 162 GLY A O 1
ATOM 1167 N N . ARG A 1 163 ? 19.463 0.783 16.823 1.00 36.75 163 ARG A N 1
ATOM 1168 C CA . ARG A 1 163 ? 18.239 1.264 16.202 1.00 36.75 163 ARG A CA 1
ATOM 1169 C C . ARG A 1 163 ? 18.144 0.562 14.861 1.00 36.75 163 ARG A C 1
ATOM 1171 O O . ARG A 1 163 ? 18.846 0.945 13.931 1.00 36.75 163 ARG A O 1
ATOM 1178 N N . LEU A 1 164 ? 17.254 -0.424 14.768 1.00 36.75 164 LEU A N 1
ATOM 1179 C CA . LEU A 1 164 ? 16.657 -0.860 13.507 1.00 36.75 164 LEU A CA 1
ATOM 1180 C C . LEU A 1 164 ? 16.228 0.407 12.748 1.00 36.75 164 LEU A C 1
ATOM 1182 O O . LEU A 1 164 ? 15.208 1.023 13.075 1.00 36.75 164 LEU A O 1
ATOM 1186 N N . ARG A 1 165 ? 17.056 0.880 11.810 1.00 41.09 165 ARG A N 1
ATOM 1187 C CA . ARG A 1 165 ? 16.775 2.089 11.034 1.00 41.09 165 ARG A CA 1
ATOM 1188 C C . ARG A 1 165 ? 15.622 1.755 10.094 1.00 41.09 165 ARG A C 1
ATOM 1190 O O . ARG A 1 165 ? 15.829 1.189 9.025 1.00 41.09 165 ARG A O 1
ATOM 1197 N N . ARG A 1 166 ? 14.394 2.088 10.508 1.00 53.81 166 ARG A N 1
ATOM 1198 C CA . ARG A 1 166 ? 13.245 2.142 9.597 1.00 53.81 166 ARG A CA 1
ATOM 1199 C C . ARG A 1 166 ? 13.614 3.031 8.414 1.00 53.81 166 ARG A C 1
ATOM 1201 O O . ARG A 1 166 ? 14.204 4.095 8.607 1.00 53.81 166 ARG A O 1
ATOM 1208 N N . THR A 1 167 ? 13.282 2.595 7.207 1.00 65.50 167 THR A N 1
ATOM 1209 C CA . THR A 1 167 ? 13.583 3.366 5.999 1.00 65.50 167 THR A CA 1
ATOM 1210 C C . THR A 1 167 ? 12.418 4.280 5.668 1.00 65.50 167 THR A C 1
ATOM 1212 O O . THR A 1 167 ? 11.262 3.872 5.784 1.00 65.50 167 THR A O 1
ATOM 1215 N N . LEU A 1 168 ? 12.747 5.507 5.275 1.00 65.25 168 LEU A N 1
ATOM 1216 C CA . LEU A 1 168 ? 11.808 6.528 4.841 1.00 65.25 168 LEU A CA 1
ATOM 1217 C C . LEU A 1 168 ? 11.814 6.555 3.311 1.00 65.25 168 LEU A C 1
ATOM 1219 O O . LEU A 1 168 ? 12.808 6.960 2.712 1.00 65.25 168 LEU A O 1
ATOM 1223 N N . GLU A 1 169 ? 10.724 6.117 2.689 1.00 76.38 169 GLU A N 1
ATOM 1224 C CA . GLU A 1 169 ? 10.568 6.141 1.233 1.00 76.38 169 GLU A CA 1
ATOM 1225 C C . GLU A 1 169 ? 9.704 7.320 0.798 1.00 76.38 169 GLU A C 1
ATOM 1227 O O . GLU A 1 169 ? 8.614 7.531 1.334 1.00 76.38 169 GLU A O 1
ATOM 1232 N N . ARG A 1 170 ? 10.177 8.077 -0.196 1.00 75.44 170 ARG A N 1
ATOM 1233 C CA . ARG A 1 170 ? 9.447 9.222 -0.748 1.00 75.44 170 ARG A CA 1
ATOM 1234 C C . ARG A 1 170 ? 8.462 8.756 -1.821 1.00 75.44 170 ARG A C 1
ATOM 1236 O O . ARG A 1 170 ? 8.848 8.059 -2.755 1.00 75.44 170 ARG A O 1
ATOM 1243 N N . VAL A 1 171 ? 7.212 9.196 -1.711 1.00 74.12 171 VAL A N 1
ATOM 1244 C CA . VAL A 1 171 ? 6.187 9.053 -2.755 1.00 74.12 171 VAL A CA 1
ATOM 1245 C C . VAL A 1 171 ? 5.936 10.423 -3.365 1.00 74.12 171 VAL A C 1
ATOM 1247 O O . VAL A 1 171 ? 5.637 11.387 -2.647 1.00 74.12 171 VAL A O 1
ATOM 1250 N N . GLU A 1 172 ? 6.050 10.519 -4.685 1.00 74.44 172 GLU A N 1
ATOM 1251 C CA . GLU A 1 172 ? 5.716 11.743 -5.407 1.00 74.44 172 GLU A CA 1
ATOM 1252 C C . GLU A 1 172 ? 4.209 11.781 -5.668 1.00 74.44 172 GLU A C 1
ATOM 1254 O O . GLU A 1 172 ? 3.564 10.752 -5.897 1.00 74.44 172 GLU A O 1
ATOM 1259 N N . THR A 1 173 ? 3.621 12.975 -5.600 1.00 61.25 173 THR A N 1
ATOM 1260 C CA . THR A 1 173 ? 2.190 13.160 -5.846 1.00 61.25 173 THR A CA 1
ATOM 1261 C C . THR A 1 173 ? 1.949 14.206 -6.936 1.00 61.25 173 THR A C 1
ATOM 1263 O O . THR A 1 173 ? 2.772 15.105 -7.118 1.00 61.25 173 THR A O 1
ATOM 1266 N N . PRO A 1 174 ? 0.812 14.127 -7.655 1.00 60.50 174 PRO A N 1
ATOM 1267 C CA . PRO A 1 174 ? 0.436 15.087 -8.688 1.00 60.50 174 PRO A CA 1
ATOM 1268 C C . PRO A 1 174 ? 0.509 16.553 -8.233 1.00 60.50 174 PRO A C 1
ATOM 1270 O O . PRO A 1 174 ? -0.066 16.935 -7.202 1.00 60.50 174 PRO A O 1
ATOM 1273 N N . GLY A 1 175 ? 1.174 17.369 -9.059 1.00 52.38 175 GLY A N 1
ATOM 1274 C CA . GLY A 1 175 ? 1.328 18.816 -8.898 1.00 52.38 175 GLY A CA 1
ATOM 1275 C C . GLY A 1 175 ? 0.029 19.622 -9.056 1.00 52.38 175 GLY A C 1
ATOM 1276 O O . GLY A 1 175 ? -1.027 19.101 -9.402 1.00 52.38 175 GLY A O 1
ATOM 1277 N N . PHE A 1 176 ? 0.110 20.922 -8.757 1.00 40.50 176 PHE A N 1
ATOM 1278 C CA . PHE A 1 176 ? -1.026 21.845 -8.587 1.00 40.50 176 PHE A CA 1
ATOM 1279 C C . PHE A 1 176 ? -1.782 22.190 -9.891 1.00 40.50 176 PHE A C 1
ATOM 1281 O O . PHE A 1 176 ? -2.931 22.620 -9.839 1.00 40.50 176 PHE A O 1
ATOM 1288 N N . LEU A 1 177 ? -1.179 21.959 -11.060 1.00 45.06 177 LEU A N 1
ATOM 1289 C CA . LEU A 1 177 ? -1.753 22.280 -12.371 1.00 45.06 177 LEU A CA 1
ATOM 1290 C C . LEU A 1 177 ? -2.591 21.116 -12.929 1.00 45.06 177 LEU A C 1
ATOM 1292 O O . LEU A 1 177 ? -2.199 20.472 -13.894 1.00 45.06 177 LEU A O 1
ATOM 1296 N N . GLY A 1 178 ? -3.730 20.822 -12.295 1.00 39.94 178 GLY A N 1
ATOM 1297 C CA . GLY A 1 178 ? -4.901 20.171 -12.916 1.00 39.94 178 GLY A CA 1
ATOM 1298 C C . GLY A 1 178 ? -4.779 18.763 -13.533 1.00 39.94 178 GLY A C 1
ATOM 1299 O O . GLY A 1 178 ? -5.794 18.239 -13.982 1.00 39.94 178 GLY A O 1
ATOM 1300 N N . GLY A 1 179 ? -3.604 18.132 -13.567 1.00 47.22 179 GLY A N 1
ATOM 1301 C CA . GLY A 1 179 ? -3.409 16.815 -14.179 1.00 47.22 179 GLY A CA 1
ATOM 1302 C C . GLY A 1 179 ? -3.639 15.642 -13.222 1.00 47.22 179 GLY A C 1
ATOM 1303 O O . GLY A 1 179 ? -3.290 15.709 -12.041 1.00 47.22 179 GLY A O 1
ATOM 1304 N N . GLU A 1 180 ? -4.146 14.522 -13.752 1.00 56.00 180 GLU A N 1
ATOM 1305 C CA . GLU A 1 180 ? -4.138 13.193 -13.115 1.00 56.00 180 GLU A CA 1
ATOM 1306 C C . GLU A 1 180 ? -2.707 12.622 -13.026 1.00 56.00 180 GLU A C 1
ATOM 1308 O O . GLU A 1 180 ? -2.455 11.491 -13.439 1.00 56.00 180 GLU A O 1
ATOM 1313 N N . ALA A 1 181 ? -1.728 13.400 -12.550 1.00 60.16 181 ALA A N 1
ATOM 1314 C CA . ALA A 1 181 ? -0.377 12.873 -12.412 1.00 60.16 181 ALA A CA 1
ATOM 1315 C C . ALA A 1 181 ? -0.387 11.683 -11.426 1.00 60.16 181 ALA A C 1
ATOM 1317 O O . ALA A 1 181 ? -1.106 11.696 -10.418 1.00 60.16 181 ALA A O 1
ATOM 1318 N N . PRO A 1 182 ? 0.348 10.617 -11.745 1.00 73.88 182 PRO A N 1
ATOM 1319 C CA . PRO A 1 182 ? 0.290 9.376 -10.996 1.00 73.88 182 PRO A CA 1
ATOM 1320 C C . PRO A 1 182 ? 1.045 9.478 -9.664 1.00 73.88 182 PRO A C 1
ATOM 1322 O O . PRO A 1 182 ? 1.865 10.373 -9.469 1.00 73.88 182 PRO A O 1
ATOM 1325 N N . TYR A 1 183 ? 0.793 8.540 -8.747 1.00 85.69 183 TYR A N 1
ATOM 1326 C CA . TYR A 1 183 ? 1.630 8.396 -7.550 1.00 85.69 183 TYR A CA 1
ATOM 1327 C C . TYR A 1 183 ? 2.787 7.459 -7.844 1.00 85.69 183 TYR A C 1
ATOM 1329 O O . TYR A 1 183 ? 2.548 6.298 -8.179 1.00 85.69 183 TYR A O 1
ATOM 1337 N N . THR A 1 184 ? 4.016 7.935 -7.689 1.00 90.44 184 THR A N 1
ATOM 1338 C CA . THR A 1 184 ? 5.226 7.158 -7.975 1.00 90.44 184 THR A CA 1
ATOM 1339 C C . THR A 1 184 ? 6.024 6.899 -6.707 1.00 90.44 184 THR A C 1
ATOM 1341 O O . THR A 1 184 ? 6.055 7.723 -5.792 1.00 90.44 184 THR A O 1
ATOM 1344 N N . PHE A 1 185 ? 6.676 5.742 -6.641 1.00 91.56 185 PHE A N 1
ATOM 1345 C CA . PHE A 1 185 ? 7.648 5.435 -5.594 1.00 91.56 185 PHE A CA 1
ATOM 1346 C C . PHE A 1 185 ? 8.729 4.491 -6.110 1.00 91.56 185 PHE A C 1
ATOM 1348 O O . PHE A 1 185 ? 8.537 3.792 -7.105 1.00 91.56 185 PHE A O 1
ATOM 1355 N N . VAL A 1 186 ? 9.860 4.460 -5.407 1.00 91.75 186 VAL A N 1
ATOM 1356 C CA . VAL A 1 186 ? 10.971 3.538 -5.656 1.00 91.75 186 VAL A CA 1
ATOM 1357 C C . VAL A 1 186 ? 11.211 2.728 -4.390 1.00 91.75 186 VAL A C 1
ATOM 1359 O O . VAL A 1 186 ? 11.285 3.308 -3.315 1.00 91.75 186 VAL A O 1
ATOM 1362 N N . VAL A 1 187 ? 11.326 1.406 -4.497 1.00 93.00 187 VAL A N 1
ATOM 1363 C CA . VAL A 1 187 ? 11.569 0.529 -3.336 1.00 93.00 187 VAL A CA 1
ATOM 1364 C C . VAL A 1 187 ? 12.428 -0.668 -3.728 1.00 93.00 187 VAL A C 1
ATOM 1366 O O . VAL A 1 187 ? 12.460 -1.053 -4.897 1.00 93.00 187 VAL A O 1
ATOM 1369 N N . GLU A 1 188 ? 13.138 -1.245 -2.761 1.00 91.19 188 GLU A N 1
ATOM 1370 C CA . GLU A 1 188 ? 13.891 -2.487 -2.922 1.00 91.19 188 GLU A CA 1
ATOM 1371 C C . GLU A 1 188 ? 12.961 -3.664 -3.247 1.00 91.19 188 GLU A C 1
ATOM 1373 O O . GLU A 1 188 ? 11.921 -3.851 -2.611 1.00 91.19 188 GLU A O 1
ATOM 1378 N N . THR A 1 189 ? 13.367 -4.478 -4.220 1.00 90.44 189 THR A N 1
ATOM 1379 C CA . THR A 1 189 ? 12.622 -5.637 -4.710 1.00 90.44 189 THR A CA 1
ATOM 1380 C C . THR A 1 189 ? 13.494 -6.885 -4.777 1.00 90.44 189 THR A C 1
ATOM 1382 O O . THR A 1 189 ? 14.688 -6.824 -5.094 1.00 90.44 189 THR A O 1
ATOM 1385 N N . GLY A 1 190 ? 12.865 -8.024 -4.492 1.00 83.44 190 GLY A N 1
ATOM 1386 C CA . GLY A 1 190 ? 13.457 -9.354 -4.588 1.00 83.44 190 GLY A CA 1
ATOM 1387 C C . GLY A 1 190 ? 14.669 -9.595 -3.676 1.00 83.44 190 GLY A C 1
ATOM 1388 O O . GLY A 1 190 ? 15.040 -8.741 -2.867 1.00 83.44 190 GLY A O 1
ATOM 1389 N N . PRO A 1 191 ? 15.317 -10.768 -3.802 1.00 76.25 191 PRO A N 1
ATOM 1390 C CA . PRO A 1 191 ? 16.457 -11.147 -2.961 1.00 76.25 191 PRO A CA 1
ATOM 1391 C C . PRO A 1 191 ? 17.669 -10.219 -3.115 1.00 76.25 191 PRO A C 1
ATOM 1393 O O . PRO A 1 191 ? 18.432 -10.030 -2.176 1.00 76.25 191 PRO A O 1
ATOM 1396 N N . GLY A 1 192 ? 17.836 -9.623 -4.299 1.00 77.94 192 GLY A N 1
ATOM 1397 C CA . GLY A 1 192 ? 18.924 -8.686 -4.590 1.00 77.94 192 GLY A CA 1
ATOM 1398 C C . GLY A 1 192 ? 18.692 -7.265 -4.073 1.00 77.94 192 GLY A C 1
ATOM 1399 O O . GLY A 1 192 ? 19.520 -6.403 -4.350 1.00 77.94 192 GLY A O 1
ATOM 1400 N N . LEU A 1 193 ? 17.569 -7.004 -3.384 1.00 84.06 193 LEU A N 1
ATOM 1401 C CA . LEU A 1 193 ? 17.191 -5.691 -2.841 1.00 84.06 193 LEU A CA 1
ATOM 1402 C C . LEU A 1 193 ? 17.302 -4.560 -3.870 1.00 84.06 193 LEU A C 1
ATOM 1404 O O . LEU A 1 193 ? 17.724 -3.437 -3.593 1.00 84.06 193 LEU A O 1
ATOM 1408 N N . ARG A 1 194 ? 16.911 -4.866 -5.103 1.00 87.19 194 ARG A N 1
ATOM 1409 C CA . ARG A 1 194 ? 17.074 -3.956 -6.223 1.00 87.19 194 ARG A CA 1
ATOM 1410 C C . ARG A 1 194 ? 16.016 -2.869 -6.172 1.00 87.19 194 ARG A C 1
ATOM 1412 O O . ARG A 1 194 ? 14.828 -3.176 -6.147 1.00 87.19 194 ARG A O 1
ATOM 1419 N N . ARG A 1 195 ? 16.429 -1.604 -6.220 1.00 90.25 195 ARG A N 1
ATOM 1420 C CA . ARG A 1 195 ? 15.493 -0.474 -6.221 1.00 90.25 195 ARG A CA 1
ATOM 1421 C C . ARG A 1 195 ? 14.793 -0.334 -7.571 1.00 90.25 195 ARG A C 1
ATOM 1423 O O . ARG A 1 195 ? 15.449 -0.177 -8.603 1.00 90.25 195 ARG A O 1
ATOM 1430 N N . GLU A 1 196 ? 13.465 -0.384 -7.560 1.00 91.75 196 GLU A N 1
ATOM 1431 C CA . GLU A 1 196 ? 12.642 -0.320 -8.768 1.00 91.75 196 GLU A CA 1
ATOM 1432 C C . GLU A 1 196 ? 11.518 0.719 -8.657 1.00 91.75 196 GLU A C 1
ATOM 1434 O O . GLU A 1 196 ? 10.925 0.851 -7.584 1.00 91.75 196 GLU A O 1
ATOM 1439 N N . PRO A 1 197 ? 11.222 1.454 -9.747 1.00 93.19 197 PRO A N 1
ATOM 1440 C CA . PRO A 1 197 ? 10.141 2.430 -9.782 1.00 93.19 197 PRO A CA 1
ATOM 1441 C C . PRO A 1 197 ? 8.771 1.806 -10.090 1.00 93.19 197 PRO A C 1
ATOM 1443 O O . PRO A 1 197 ? 8.628 0.964 -10.984 1.00 93.19 197 PRO A O 1
ATOM 1446 N N . PHE A 1 198 ? 7.748 2.295 -9.392 1.00 94.44 198 PHE A N 1
ATOM 1447 C CA . PHE A 1 198 ? 6.350 1.893 -9.533 1.00 94.44 198 PHE A CA 1
ATOM 1448 C C . PHE A 1 198 ? 5.421 3.099 -9.611 1.00 94.44 198 PHE A C 1
ATOM 1450 O O . PHE A 1 198 ? 5.733 4.167 -9.087 1.00 94.44 198 PHE A O 1
ATOM 1457 N N . GLU A 1 199 ? 4.262 2.906 -10.238 1.00 93.38 199 GLU A N 1
ATOM 1458 C CA . GLU A 1 199 ? 3.308 3.973 -10.518 1.00 93.38 199 GLU A CA 1
ATOM 1459 C C . GLU A 1 199 ? 1.855 3.530 -10.288 1.00 93.38 199 GLU A C 1
ATOM 1461 O O . GLU A 1 199 ? 1.360 2.616 -10.950 1.00 93.38 199 GLU A O 1
ATOM 1466 N N . TRP A 1 200 ? 1.136 4.201 -9.386 1.00 92.94 200 TRP A N 1
ATOM 1467 C CA . TRP A 1 200 ? -0.314 4.064 -9.275 1.00 92.94 200 TRP A CA 1
ATOM 1468 C C . TRP A 1 200 ? -1.009 4.902 -10.345 1.00 92.94 200 TRP A C 1
ATOM 1470 O O . TRP A 1 200 ? -0.951 6.133 -10.327 1.00 92.94 200 TRP A O 1
ATOM 1480 N N . ARG A 1 201 ? -1.751 4.224 -11.223 1.00 90.81 201 ARG A N 1
ATOM 1481 C CA . ARG A 1 201 ? -2.564 4.830 -12.283 1.00 90.81 201 ARG A CA 1
ATOM 1482 C C . ARG A 1 201 ? -4.044 4.602 -12.035 1.00 90.81 201 ARG A C 1
ATOM 1484 O O . ARG A 1 201 ? -4.455 3.489 -11.693 1.00 90.81 201 ARG A O 1
ATOM 1491 N N . ARG A 1 202 ? -4.861 5.626 -12.286 1.00 89.12 202 ARG A N 1
ATOM 1492 C CA . ARG A 1 202 ? -6.315 5.460 -12.406 1.00 89.12 202 ARG A CA 1
ATOM 1493 C C . ARG A 1 202 ? -6.629 4.469 -13.522 1.00 89.12 202 ARG A C 1
ATOM 1495 O O . ARG A 1 202 ? -5.988 4.469 -14.571 1.00 89.12 202 ARG A O 1
ATOM 1502 N N . SER A 1 203 ? -7.615 3.603 -13.307 1.00 87.44 203 SER A N 1
ATOM 1503 C CA . SER A 1 203 ? -8.038 2.655 -14.336 1.00 87.44 203 SER A CA 1
ATOM 1504 C C . SER A 1 203 ? -9.511 2.273 -14.217 1.00 87.44 203 SER A C 1
ATOM 1506 O O . SER A 1 203 ? -10.096 2.324 -13.135 1.00 87.44 203 SER A O 1
ATOM 1508 N N . ARG A 1 204 ? -10.093 1.890 -15.357 1.00 83.88 204 ARG A N 1
ATOM 1509 C CA . ARG A 1 204 ? -11.437 1.310 -15.514 1.00 83.88 204 ARG A CA 1
ATOM 1510 C C . ARG A 1 204 ? -11.400 0.004 -16.327 1.00 83.88 204 ARG A C 1
ATOM 1512 O O . ARG A 1 204 ? -12.389 -0.364 -16.933 1.00 83.88 204 ARG A O 1
ATOM 1519 N N . GLY A 1 205 ? -10.223 -0.618 -16.441 1.00 75.38 205 GLY A N 1
ATOM 1520 C CA . GLY A 1 205 ? -10.024 -1.792 -17.298 1.00 75.38 205 GLY A CA 1
ATOM 1521 C C . GLY A 1 205 ? -10.434 -3.108 -16.636 1.00 75.38 205 GLY A C 1
ATOM 1522 O O . GLY A 1 205 ? -10.688 -3.148 -15.433 1.00 75.38 205 GLY A O 1
ATOM 1523 N N . GLU A 1 206 ? -10.386 -4.189 -17.414 1.00 77.94 206 GLU A N 1
ATOM 1524 C CA . GLU A 1 206 ? -10.766 -5.555 -17.019 1.00 77.94 206 GLU A CA 1
ATOM 1525 C C . GLU A 1 206 ? -10.168 -5.991 -15.671 1.00 77.94 206 GLU A C 1
ATOM 1527 O O . GLU A 1 206 ? -10.868 -6.529 -14.823 1.00 77.94 206 GLU A O 1
ATOM 1532 N N . ALA A 1 207 ? -8.894 -5.683 -15.401 1.00 74.62 207 ALA A N 1
ATOM 1533 C CA . ALA A 1 207 ? -8.251 -6.033 -14.130 1.00 74.62 207 ALA A CA 1
ATOM 1534 C C . ALA A 1 207 ? -8.923 -5.391 -12.894 1.00 74.62 207 ALA A C 1
ATOM 1536 O O . ALA A 1 207 ? -8.875 -5.950 -11.799 1.00 74.62 207 ALA A O 1
ATOM 1537 N N . ILE A 1 208 ? -9.548 -4.218 -13.056 1.00 85.06 208 ILE A N 1
ATOM 1538 C CA . ILE A 1 208 ? -10.349 -3.556 -12.016 1.00 85.06 208 ILE A CA 1
ATOM 1539 C C . ILE A 1 208 ? -11.734 -4.195 -11.925 1.00 85.06 208 ILE A C 1
ATOM 1541 O O . ILE A 1 208 ? -12.229 -4.422 -10.822 1.00 85.06 208 ILE A O 1
ATOM 1545 N N . GLU A 1 209 ? -12.352 -4.515 -13.059 1.00 77.94 209 GLU A N 1
ATOM 1546 C CA . GLU A 1 209 ? -13.657 -5.186 -13.098 1.00 77.94 209 GLU A CA 1
ATOM 1547 C C . GLU A 1 209 ? -13.591 -6.584 -12.472 1.00 77.94 209 GLU A C 1
ATOM 1549 O O . GLU A 1 209 ? -14.460 -6.948 -11.680 1.00 77.94 209 GLU A O 1
ATOM 1554 N N . ALA A 1 210 ? -12.496 -7.311 -12.700 1.00 78.81 210 ALA A N 1
ATOM 1555 C CA . ALA A 1 210 ? -12.213 -8.620 -12.118 1.00 78.81 210 ALA A CA 1
ATOM 1556 C C . ALA A 1 210 ? -12.073 -8.602 -10.581 1.00 78.81 210 ALA A C 1
ATOM 1558 O O . ALA A 1 210 ? -12.134 -9.657 -9.944 1.00 78.81 210 ALA A O 1
ATOM 1559 N N . LEU A 1 211 ? -11.909 -7.429 -9.950 1.00 83.25 211 LEU A N 1
ATOM 1560 C CA . LEU A 1 211 ? -12.014 -7.302 -8.490 1.00 83.25 211 LEU A CA 1
ATOM 1561 C C . LEU A 1 211 ? -13.466 -7.416 -7.997 1.00 83.25 211 LEU A C 1
ATOM 1563 O O . LEU A 1 211 ? -13.685 -7.618 -6.803 1.00 83.25 211 LEU A O 1
ATOM 1567 N N . GLY A 1 212 ? -14.466 -7.246 -8.866 1.00 76.56 212 GLY A N 1
ATOM 1568 C CA . GLY A 1 212 ? -15.886 -7.241 -8.502 1.00 76.56 212 GLY A CA 1
ATOM 1569 C C . GLY A 1 212 ? -16.290 -6.052 -7.623 1.00 76.56 212 GLY A C 1
ATOM 1570 O O . GLY A 1 212 ? -17.248 -6.144 -6.859 1.00 76.56 212 GLY A O 1
ATOM 1571 N N . GLY A 1 213 ? -15.510 -4.966 -7.631 1.00 80.12 213 GLY A N 1
ATOM 1572 C CA . GLY A 1 213 ? -15.802 -3.710 -6.931 1.00 80.12 213 GLY A CA 1
ATOM 1573 C C . GLY A 1 213 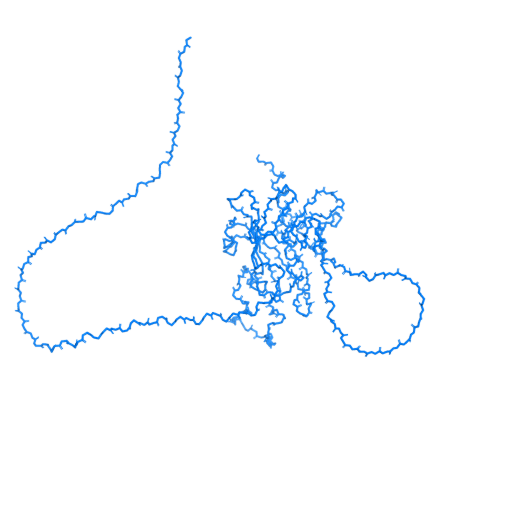? -16.534 -2.708 -7.824 1.00 80.12 213 GLY A C 1
ATOM 1574 O O . GLY A 1 213 ? -17.347 -3.070 -8.669 1.00 80.12 213 GLY A O 1
ATOM 1575 N N . ARG A 1 214 ? -16.238 -1.418 -7.648 1.00 80.56 214 ARG A N 1
ATOM 1576 C CA . ARG A 1 214 ? -16.598 -0.398 -8.641 1.00 80.56 214 ARG A CA 1
ATOM 1577 C C . ARG A 1 214 ? -15.841 -0.658 -9.946 1.00 80.56 214 ARG A C 1
ATOM 1579 O O . ARG A 1 214 ? -14.678 -1.040 -9.900 1.00 80.56 214 ARG A O 1
ATOM 1586 N N . SER A 1 215 ? -16.438 -0.291 -11.081 1.00 79.00 215 SER A N 1
ATOM 1587 C CA . SER A 1 215 ? -15.810 -0.320 -12.418 1.00 79.00 215 SER A CA 1
ATOM 1588 C C . SER A 1 215 ? -14.662 0.690 -12.604 1.00 79.00 215 SER A C 1
ATOM 1590 O O . SER A 1 215 ? -14.148 0.883 -13.700 1.00 79.00 215 SER A O 1
ATOM 1592 N N . SER A 1 216 ? -14.237 1.366 -11.534 1.00 85.50 216 SER A N 1
ATOM 1593 C CA . SER A 1 216 ? -13.095 2.276 -11.524 1.00 85.50 216 SER A CA 1
ATOM 1594 C C . SER A 1 216 ? -12.276 2.079 -10.255 1.00 85.50 216 SER A C 1
ATOM 1596 O O . SER A 1 216 ? -12.841 2.017 -9.157 1.00 85.50 216 SER A O 1
ATOM 1598 N N . GLY A 1 217 ? -10.958 2.084 -10.392 1.00 91.75 217 GLY A N 1
ATOM 1599 C CA . GLY A 1 217 ? -10.019 1.880 -9.300 1.00 91.75 217 GLY A CA 1
ATOM 1600 C C . GLY A 1 217 ? -8.626 2.369 -9.669 1.00 91.75 217 GLY A C 1
ATOM 1601 O O . GLY A 1 217 ? -8.468 3.283 -10.487 1.00 91.75 217 GLY A O 1
ATOM 1602 N N . TRP A 1 218 ? -7.626 1.750 -9.059 1.00 93.50 218 TRP A N 1
ATOM 1603 C CA . TRP A 1 218 ? -6.222 2.003 -9.337 1.00 93.50 218 TRP A CA 1
ATOM 1604 C C . TRP A 1 218 ? -5.489 0.715 -9.636 1.00 93.50 218 TRP A C 1
ATOM 1606 O O . TRP A 1 218 ? -5.792 -0.339 -9.078 1.00 93.50 218 TRP A O 1
ATOM 1616 N N . LYS A 1 219 ? -4.477 0.838 -10.483 1.00 94.31 219 LYS A N 1
ATOM 1617 C CA . LYS A 1 219 ? -3.519 -0.217 -10.777 1.00 94.31 219 LYS A CA 1
ATOM 1618 C C . LYS A 1 219 ? -2.113 0.269 -10.475 1.00 94.31 219 LYS A C 1
ATOM 1620 O O . LYS A 1 219 ? -1.790 1.415 -10.780 1.00 94.31 219 LYS A O 1
ATOM 1625 N N . LEU A 1 220 ? -1.307 -0.595 -9.883 1.00 95.38 220 LEU A N 1
ATOM 1626 C CA . LEU A 1 220 ? 0.104 -0.365 -9.644 1.00 95.38 220 LEU A CA 1
ATOM 1627 C C . LEU A 1 220 ? 0.876 -0.963 -10.810 1.00 95.38 220 LEU A C 1
ATOM 1629 O O . LEU A 1 220 ? 0.794 -2.166 -11.058 1.00 95.38 220 LEU A O 1
ATOM 1633 N N . VAL A 1 221 ? 1.592 -0.115 -11.530 1.00 93.62 221 VAL A N 1
ATOM 1634 C CA . VAL A 1 221 ? 2.375 -0.482 -12.704 1.00 93.62 221 VAL A CA 1
ATOM 1635 C C . VAL A 1 221 ? 3.844 -0.528 -12.318 1.00 93.62 221 VAL A C 1
ATOM 1637 O O . VAL A 1 221 ? 4.358 0.419 -11.722 1.00 93.62 221 VAL A O 1
ATOM 1640 N N . ARG A 1 222 ? 4.524 -1.621 -12.662 1.00 93.31 222 ARG A N 1
ATOM 1641 C CA . ARG A 1 222 ? 5.983 -1.718 -12.574 1.00 93.31 222 ARG A CA 1
ATOM 1642 C C . ARG A 1 222 ? 6.573 -1.002 -13.783 1.00 93.31 222 ARG A C 1
ATOM 1644 O O . ARG A 1 222 ? 6.239 -1.331 -14.918 1.00 93.31 222 ARG A O 1
ATOM 1651 N N . LEU A 1 223 ? 7.406 0.014 -13.557 1.00 90.75 223 LEU A N 1
ATOM 1652 C CA . LEU A 1 223 ? 7.912 0.840 -14.662 1.00 90.75 223 LEU A CA 1
ATOM 1653 C C . LEU A 1 223 ? 9.104 0.218 -15.393 1.00 90.75 223 LEU A C 1
ATOM 1655 O O . LEU A 1 223 ? 9.409 0.614 -16.517 1.00 90.75 223 LEU A O 1
ATOM 1659 N N . ARG A 1 224 ? 9.745 -0.772 -14.772 1.00 84.38 224 ARG A N 1
ATOM 1660 C CA . ARG A 1 224 ? 10.765 -1.606 -15.403 1.00 84.38 224 ARG A CA 1
ATOM 1661 C C . ARG A 1 224 ? 10.157 -2.637 -16.344 1.00 84.38 224 ARG A C 1
ATOM 1663 O O . ARG A 1 224 ? 9.094 -3.187 -16.074 1.00 84.38 224 ARG A O 1
ATOM 1670 N N . THR A 1 225 ? 10.875 -2.911 -17.427 1.00 74.50 225 THR A N 1
ATOM 1671 C CA . THR A 1 225 ? 10.491 -3.892 -18.447 1.00 74.50 225 THR A CA 1
ATOM 1672 C C . THR A 1 225 ? 11.258 -5.206 -18.322 1.00 74.50 225 THR A C 1
ATOM 1674 O O . THR A 1 225 ? 10.879 -6.185 -18.943 1.00 74.50 225 THR A O 1
ATOM 1677 N N . ASP A 1 226 ? 12.322 -5.267 -17.526 1.00 75.25 226 ASP A N 1
ATOM 1678 C CA . ASP A 1 226 ? 13.127 -6.472 -17.344 1.00 75.25 226 ASP A CA 1
ATOM 1679 C C . ASP A 1 226 ? 12.521 -7.466 -16.334 1.00 75.25 226 ASP A C 1
ATOM 1681 O O . ASP A 1 226 ? 11.737 -7.109 -15.443 1.00 75.25 226 ASP A O 1
ATOM 1685 N N . ALA A 1 227 ? 12.888 -8.744 -16.476 1.00 66.44 227 ALA A N 1
ATOM 1686 C CA . ALA A 1 227 ? 12.427 -9.808 -15.587 1.00 66.44 227 ALA A CA 1
ATOM 1687 C C . ALA A 1 227 ? 12.836 -9.529 -14.120 1.00 66.44 227 ALA A C 1
ATOM 1689 O O . ALA A 1 227 ? 13.938 -9.032 -13.877 1.00 66.44 227 ALA A O 1
ATOM 1690 N N . PRO A 1 228 ? 11.972 -9.812 -13.124 1.00 61.66 228 PRO A N 1
ATOM 1691 C CA . PRO A 1 228 ? 12.337 -9.672 -11.716 1.00 61.66 228 PRO A CA 1
ATOM 1692 C C . PRO A 1 228 ? 13.484 -10.615 -11.322 1.00 61.66 228 PRO A C 1
ATOM 1694 O O . PRO A 1 228 ? 13.500 -11.784 -11.711 1.00 61.66 228 PRO A O 1
ATOM 1697 N N . SER A 1 229 ? 14.410 -10.131 -10.491 1.00 61.75 229 SER A N 1
ATOM 1698 C CA . SER A 1 229 ? 15.499 -10.941 -9.935 1.00 61.75 229 SER A CA 1
ATOM 1699 C C . SER A 1 229 ? 14.948 -12.102 -9.095 1.00 61.75 229 SER A C 1
ATOM 1701 O O . SER A 1 229 ? 14.174 -11.877 -8.168 1.00 61.75 229 SER A O 1
ATOM 1703 N N . GLY A 1 230 ? 15.368 -13.338 -9.382 1.00 54.44 230 GLY A N 1
ATOM 1704 C CA . GLY A 1 230 ? 14.927 -14.551 -8.668 1.00 54.44 230 GLY A CA 1
ATOM 1705 C C . GLY A 1 230 ? 14.122 -15.532 -9.526 1.00 54.44 230 GLY A C 1
ATOM 1706 O O . GLY A 1 230 ? 13.970 -16.692 -9.157 1.00 54.44 230 GLY A O 1
ATOM 1707 N N . LEU A 1 231 ? 13.679 -15.102 -10.707 1.00 54.78 231 LEU A N 1
ATOM 1708 C CA . LEU A 1 231 ? 13.252 -15.982 -11.791 1.00 54.78 231 LEU A CA 1
ATOM 1709 C C . LEU A 1 231 ? 14.447 -16.085 -12.738 1.00 54.78 231 LEU A C 1
ATOM 1711 O O . LEU A 1 231 ? 14.839 -15.072 -13.303 1.00 54.78 231 LEU A O 1
ATOM 1715 N N . GLY A 1 232 ? 15.080 -17.256 -12.843 1.00 41.78 232 GLY A N 1
ATOM 1716 C CA . GLY A 1 232 ? 16.334 -17.489 -13.579 1.00 41.78 232 GLY A CA 1
ATOM 1717 C C . GLY A 1 232 ? 16.260 -17.292 -15.101 1.00 41.78 232 GLY A C 1
ATOM 1718 O O . GLY A 1 232 ? 16.591 -18.199 -15.856 1.00 41.78 232 GLY A O 1
ATOM 1719 N N . GLY A 1 233 ? 15.827 -16.122 -15.565 1.00 44.25 233 GLY A N 1
ATOM 1720 C CA . GLY A 1 233 ? 15.926 -15.696 -16.950 1.00 44.25 233 GLY A CA 1
ATOM 1721 C C . GLY A 1 233 ? 17.339 -15.202 -17.212 1.00 44.25 233 GLY A C 1
ATOM 1722 O O . GLY A 1 233 ? 17.722 -14.139 -16.726 1.00 44.25 233 GLY A O 1
ATOM 1723 N N . GLY A 1 234 ? 18.111 -16.002 -17.947 1.00 37.72 234 GLY A N 1
ATOM 1724 C CA . GLY A 1 234 ? 19.418 -15.614 -18.460 1.00 37.72 234 GLY A CA 1
ATOM 1725 C C . GLY A 1 234 ? 19.351 -14.268 -19.176 1.00 37.72 234 GLY A C 1
ATOM 1726 O O . GLY A 1 234 ? 18.329 -13.919 -19.771 1.00 37.72 234 GLY A O 1
ATOM 1727 N N . GLY A 1 235 ? 20.447 -13.515 -19.079 1.00 40.88 235 GLY A N 1
ATOM 1728 C CA . GLY A 1 235 ? 20.638 -12.271 -19.808 1.00 40.88 235 GLY A CA 1
ATOM 1729 C C . GLY A 1 235 ? 20.306 -12.474 -21.281 1.00 40.88 235 GLY A C 1
ATOM 1730 O O . GLY A 1 235 ? 21.027 -13.153 -22.002 1.00 40.88 235 GLY A O 1
ATOM 1731 N N . GLY A 1 236 ? 19.169 -11.929 -21.698 1.00 40.31 236 GLY A N 1
ATOM 1732 C CA . GLY A 1 236 ? 18.870 -11.703 -23.096 1.00 40.31 236 GLY A CA 1
ATOM 1733 C C . GLY A 1 236 ? 19.456 -10.351 -23.438 1.00 40.31 236 GLY A C 1
ATOM 1734 O O . GLY A 1 236 ? 18.874 -9.322 -23.090 1.00 40.31 236 GLY A O 1
ATOM 1735 N N . ASP A 1 237 ? 20.632 -10.370 -24.052 1.00 36.50 237 ASP A N 1
ATOM 1736 C CA . ASP A 1 237 ? 21.265 -9.205 -24.650 1.00 36.50 237 ASP A CA 1
ATOM 1737 C C . ASP A 1 237 ? 20.230 -8.449 -25.492 1.00 36.50 237 ASP A C 1
ATOM 1739 O O . ASP A 1 237 ? 19.442 -9.051 -26.223 1.00 36.50 237 ASP A O 1
ATOM 1743 N N . GLY A 1 238 ? 20.181 -7.128 -25.319 1.00 42.31 238 GLY A N 1
ATOM 1744 C CA . GLY A 1 238 ? 19.116 -6.241 -25.789 1.00 42.31 238 GLY A CA 1
ATOM 1745 C C . GLY A 1 238 ? 19.015 -6.078 -27.306 1.00 42.31 238 GLY A C 1
ATOM 1746 O O . GLY A 1 238 ? 19.098 -4.961 -27.803 1.00 42.31 238 GLY A O 1
ATOM 1747 N N . ASN A 1 239 ? 18.771 -7.162 -28.038 1.00 41.53 239 ASN A N 1
ATOM 1748 C CA . ASN A 1 239 ? 18.460 -7.143 -29.460 1.00 41.53 239 ASN A CA 1
ATOM 1749 C C . ASN A 1 239 ? 17.113 -7.829 -29.730 1.00 41.53 239 ASN A C 1
ATOM 1751 O O . ASN A 1 239 ? 17.015 -8.833 -30.432 1.00 41.53 239 ASN A O 1
ATOM 1755 N N . GLY A 1 240 ? 16.051 -7.286 -29.133 1.00 36.72 240 GLY A N 1
ATOM 1756 C CA . GLY A 1 240 ? 14.681 -7.597 -29.523 1.00 36.72 240 GLY A CA 1
ATOM 1757 C C . GLY A 1 240 ? 14.299 -6.747 -30.729 1.00 36.72 240 GLY A C 1
ATOM 1758 O O . GLY A 1 240 ? 13.942 -5.583 -30.569 1.00 36.72 240 GLY A O 1
ATOM 1759 N N . GLY A 1 241 ? 14.387 -7.321 -31.930 1.00 33.78 241 GLY A N 1
ATOM 1760 C CA . GLY A 1 241 ? 13.813 -6.722 -33.135 1.00 33.78 241 GLY A CA 1
ATOM 1761 C C . GLY A 1 241 ? 12.307 -6.439 -32.976 1.00 33.78 241 GLY A C 1
ATOM 1762 O O . GLY A 1 241 ? 11.656 -7.007 -32.090 1.00 33.78 241 GLY A O 1
ATOM 1763 N N . PRO A 1 242 ? 11.726 -5.572 -33.826 1.00 39.00 242 PRO A N 1
ATOM 1764 C CA . PRO A 1 242 ? 10.316 -5.205 -33.749 1.00 39.00 242 PRO A CA 1
ATOM 1765 C C . PRO A 1 242 ? 9.453 -6.423 -34.108 1.00 39.00 242 PRO A C 1
ATOM 1767 O O . PRO A 1 242 ? 9.220 -6.702 -35.279 1.00 39.00 242 PRO A O 1
ATOM 1770 N N . GLY A 1 243 ? 9.025 -7.191 -33.103 1.00 38.47 243 GLY A N 1
ATOM 1771 C CA . GLY A 1 243 ? 8.171 -8.370 -33.291 1.00 38.47 243 GLY A CA 1
ATOM 1772 C C . GLY A 1 243 ? 8.426 -9.555 -32.355 1.00 38.47 243 GLY A C 1
ATOM 1773 O O . GLY A 1 243 ? 7.667 -10.519 -32.406 1.00 38.47 243 GLY A O 1
ATOM 1774 N N . GLY A 1 244 ? 9.449 -9.520 -31.493 1.00 37.53 244 GLY A N 1
ATOM 1775 C CA . GLY A 1 244 ? 9.624 -10.552 -30.464 1.00 37.53 244 GLY A CA 1
ATOM 1776 C C . GLY A 1 244 ? 8.557 -10.444 -29.363 1.00 37.53 244 GLY A C 1
ATOM 1777 O O . GLY A 1 244 ? 8.192 -9.320 -29.003 1.00 37.53 244 GLY A O 1
ATOM 1778 N N . PRO A 1 245 ? 8.050 -11.563 -28.802 1.00 41.62 245 PRO A N 1
ATOM 1779 C CA . PRO A 1 245 ? 7.169 -11.505 -27.644 1.00 41.62 245 PRO A CA 1
ATOM 1780 C C . PRO A 1 245 ? 7.911 -10.759 -26.537 1.00 41.62 245 PRO A C 1
ATOM 1782 O O . PRO A 1 245 ? 9.019 -11.137 -26.153 1.00 41.62 245 PRO A O 1
ATOM 1785 N N . GLY A 1 246 ? 7.323 -9.648 -26.090 1.00 44.88 246 GLY A N 1
ATOM 1786 C CA . GLY A 1 246 ? 7.865 -8.846 -25.003 1.00 44.88 246 GLY A CA 1
ATOM 1787 C C . GLY A 1 246 ? 8.131 -9.697 -23.756 1.00 44.88 246 GLY A C 1
ATOM 1788 O O . GLY A 1 246 ? 7.659 -10.835 -23.675 1.00 44.88 246 GLY A O 1
ATOM 1789 N N . PRO A 1 247 ? 8.890 -9.165 -22.784 1.00 48.69 247 PRO A N 1
ATOM 1790 C CA . PRO A 1 247 ? 9.249 -9.881 -21.565 1.00 48.69 247 PRO A CA 1
ATOM 1791 C C . PRO A 1 247 ? 8.015 -10.585 -20.998 1.00 48.69 247 PRO A C 1
ATOM 1793 O O . PRO A 1 247 ? 6.994 -9.954 -20.734 1.00 48.69 247 PRO A O 1
ATOM 1796 N N . VAL A 1 248 ? 8.084 -11.917 -20.918 1.00 47.97 248 VAL A N 1
ATOM 1797 C CA . VAL A 1 248 ? 6.959 -12.772 -20.532 1.00 47.97 248 VAL A CA 1
ATOM 1798 C C . VAL A 1 248 ? 6.704 -12.557 -19.042 1.00 47.97 248 VAL A C 1
ATOM 1800 O O . VAL A 1 248 ? 7.233 -13.266 -18.187 1.00 47.97 248 VAL A O 1
ATOM 1803 N N . PHE A 1 249 ? 5.925 -11.529 -18.713 1.00 56.91 249 PHE A N 1
ATOM 1804 C CA . PHE A 1 249 ? 5.420 -11.308 -17.366 1.00 56.91 249 PHE A CA 1
ATOM 1805 C C . PHE A 1 249 ? 4.439 -12.444 -17.071 1.00 56.91 249 PHE A C 1
ATOM 1807 O O . PHE A 1 249 ? 3.415 -12.551 -17.741 1.00 56.91 249 PHE A O 1
ATOM 1814 N N . MET A 1 250 ? 4.779 -13.336 -16.133 1.00 55.69 250 MET A N 1
ATOM 1815 C CA . MET A 1 250 ? 3.991 -14.530 -15.783 1.00 55.69 250 MET A CA 1
ATOM 1816 C C . MET A 1 250 ? 2.487 -14.220 -15.656 1.00 55.69 250 MET A C 1
ATOM 1818 O O . MET A 1 250 ? 2.040 -13.755 -14.610 1.00 55.69 250 MET A O 1
ATOM 1822 N N . GLY A 1 251 ? 1.712 -14.485 -16.716 1.00 55.47 251 GLY A N 1
ATOM 1823 C CA . GLY A 1 251 ? 0.242 -14.473 -16.726 1.00 55.47 251 GLY A CA 1
ATOM 1824 C C . GLY A 1 251 ? -0.432 -13.210 -16.172 1.00 55.47 251 GLY A C 1
ATOM 1825 O O . GLY A 1 251 ? -1.555 -13.298 -15.678 1.00 55.47 251 GLY A O 1
ATOM 1826 N N . GLY A 1 252 ? 0.253 -12.062 -16.178 1.00 69.75 252 GLY A N 1
ATOM 1827 C CA . GLY A 1 252 ? -0.195 -10.838 -15.512 1.00 69.75 252 GLY A CA 1
ATOM 1828 C C . GLY A 1 252 ? -0.977 -9.890 -16.423 1.00 69.75 252 GLY A C 1
ATOM 1829 O O . GLY A 1 252 ? -0.775 -9.860 -17.634 1.00 69.75 252 GLY A O 1
ATOM 1830 N N . ALA A 1 253 ? -1.844 -9.066 -15.830 1.00 83.44 253 ALA A N 1
ATOM 1831 C CA . ALA A 1 253 ? -2.479 -7.964 -16.548 1.00 83.44 253 ALA A CA 1
ATOM 1832 C C . ALA A 1 253 ? -1.431 -6.922 -16.976 1.00 83.44 253 ALA A C 1
ATOM 1834 O O . ALA A 1 253 ? -0.490 -6.630 -16.235 1.00 83.44 253 ALA A O 1
ATOM 1835 N N . THR A 1 254 ? -1.622 -6.312 -18.143 1.00 87.75 254 THR A N 1
ATOM 1836 C CA . THR A 1 254 ? -0.766 -5.233 -18.649 1.00 87.75 254 THR A CA 1
ATOM 1837 C C . THR A 1 254 ? -1.506 -3.899 -18.650 1.00 87.75 254 THR A C 1
ATOM 1839 O O . THR A 1 254 ? -2.735 -3.806 -18.723 1.00 87.75 254 THR A O 1
ATOM 1842 N N . ALA A 1 255 ? -0.756 -2.815 -18.495 1.00 85.94 255 ALA A N 1
ATOM 1843 C CA . ALA A 1 255 ? -1.256 -1.475 -18.718 1.00 85.94 255 ALA A CA 1
ATOM 1844 C C . ALA A 1 255 ? -1.322 -1.169 -20.225 1.00 85.94 255 ALA A C 1
ATOM 1846 O O . ALA A 1 255 ? -0.786 -1.908 -21.042 1.00 85.94 255 ALA A O 1
ATOM 1847 N N . GLY A 1 256 ? -1.989 -0.070 -20.603 1.00 81.88 256 GLY A N 1
ATOM 1848 C CA . GLY A 1 256 ? -2.166 0.290 -22.019 1.00 81.88 256 GLY A CA 1
ATOM 1849 C C . GLY A 1 256 ? -0.853 0.587 -22.755 1.00 81.88 256 GLY A C 1
ATOM 1850 O O . GLY A 1 256 ? -0.814 0.527 -23.973 1.00 81.88 256 GLY A O 1
ATOM 1851 N N . ASP A 1 257 ? 0.223 0.860 -22.017 1.00 83.56 257 ASP A N 1
ATOM 1852 C CA . ASP A 1 257 ? 1.593 1.019 -22.512 1.00 83.56 257 ASP A CA 1
ATOM 1853 C C . ASP A 1 257 ? 2.409 -0.290 -22.460 1.00 83.56 257 ASP A C 1
ATOM 1855 O O . ASP A 1 257 ? 3.635 -0.251 -22.514 1.00 83.56 257 ASP A O 1
ATOM 1859 N N . GLY A 1 258 ? 1.754 -1.444 -22.292 1.00 84.94 258 GLY A N 1
ATOM 1860 C CA . GLY A 1 258 ? 2.383 -2.769 -22.259 1.00 84.94 258 GLY A CA 1
ATOM 1861 C C . GLY A 1 258 ? 3.129 -3.107 -20.965 1.00 84.94 258 GLY A C 1
ATOM 1862 O O . GLY A 1 258 ? 3.647 -4.212 -20.834 1.00 84.94 258 GLY A O 1
ATOM 1863 N N . LYS A 1 259 ? 3.180 -2.188 -19.992 1.00 89.12 259 LYS A N 1
ATOM 1864 C CA . LYS A 1 259 ? 3.883 -2.404 -18.721 1.00 89.12 259 LYS A CA 1
ATOM 1865 C C . LYS A 1 259 ? 3.107 -3.322 -17.783 1.00 89.12 259 LYS A C 1
ATOM 1867 O O . LYS A 1 259 ? 1.876 -3.306 -17.761 1.00 89.12 259 LYS A O 1
ATOM 1872 N N . GLU A 1 260 ? 3.825 -4.089 -16.973 1.00 91.19 260 GLU A N 1
ATOM 1873 C CA . GLU A 1 260 ? 3.237 -5.042 -16.033 1.00 91.19 260 GLU A CA 1
ATOM 1874 C C . GLU A 1 260 ? 2.400 -4.344 -14.948 1.00 91.19 260 GLU A C 1
ATOM 1876 O O . GLU A 1 260 ? 2.856 -3.400 -14.293 1.00 91.19 260 GLU A O 1
ATOM 1881 N N . VAL A 1 261 ? 1.184 -4.846 -14.715 1.00 92.56 261 VAL A N 1
ATOM 1882 C CA . VAL A 1 261 ? 0.366 -4.491 -13.552 1.00 92.56 261 VAL A CA 1
ATOM 1883 C C . VAL A 1 261 ? 0.618 -5.498 -12.437 1.00 92.56 261 VAL A C 1
ATOM 1885 O O . VAL A 1 261 ? 0.339 -6.686 -12.578 1.00 92.56 261 VAL A O 1
ATOM 1888 N N . VAL A 1 262 ? 1.096 -4.999 -11.301 1.00 94.25 262 VAL A N 1
ATOM 1889 C CA . VAL A 1 262 ? 1.556 -5.819 -10.169 1.00 94.25 262 VAL A CA 1
ATOM 1890 C C . VAL A 1 262 ? 0.607 -5.798 -8.970 1.00 94.25 262 VAL A C 1
ATOM 1892 O O . VAL A 1 262 ? 0.672 -6.661 -8.096 1.00 94.25 262 VAL A O 1
ATOM 1895 N N . ALA A 1 263 ? -0.314 -4.837 -8.927 1.00 95.81 263 ALA A N 1
ATOM 1896 C CA . ALA A 1 263 ? -1.412 -4.816 -7.970 1.00 95.81 263 ALA A CA 1
ATOM 1897 C C . ALA A 1 263 ? -2.573 -3.967 -8.484 1.00 95.81 263 ALA A C 1
ATOM 1899 O O . ALA A 1 263 ? -2.401 -3.095 -9.336 1.00 95.81 263 ALA A O 1
ATOM 1900 N N . VAL A 1 264 ? -3.758 -4.192 -7.933 1.00 96.31 264 VAL A N 1
ATOM 1901 C CA . VAL A 1 264 ? -4.957 -3.402 -8.204 1.00 96.31 264 VAL A CA 1
ATOM 1902 C C . VAL A 1 264 ? -5.760 -3.197 -6.931 1.00 96.31 264 VAL A C 1
ATOM 1904 O O . VAL A 1 264 ? -5.804 -4.071 -6.062 1.00 96.31 264 VAL A O 1
ATOM 1907 N N . TRP A 1 265 ? -6.450 -2.062 -6.841 1.00 96.00 265 TRP A N 1
ATOM 1908 C CA . TRP A 1 265 ? -7.494 -1.878 -5.844 1.00 96.00 265 TRP A CA 1
ATOM 1909 C C . TRP A 1 265 ? -8.683 -1.096 -6.386 1.00 96.00 265 TRP A C 1
ATOM 1911 O O . TRP A 1 265 ? -8.558 -0.240 -7.263 1.00 96.00 265 TRP A O 1
ATOM 1921 N N . ALA A 1 266 ? -9.857 -1.384 -5.837 1.00 95.06 266 ALA A N 1
ATOM 1922 C CA . ALA A 1 266 ? -11.090 -0.685 -6.155 1.00 95.06 266 ALA A CA 1
ATOM 1923 C C . ALA A 1 266 ? -11.931 -0.478 -4.898 1.00 95.06 266 ALA A C 1
ATOM 1925 O O . ALA A 1 266 ? -11.848 -1.233 -3.926 1.00 95.06 266 ALA A O 1
ATOM 1926 N N . TRP A 1 267 ? -12.789 0.536 -4.937 1.00 92.38 267 TRP A N 1
ATOM 1927 C CA . TRP A 1 267 ? -13.843 0.687 -3.943 1.00 92.38 267 TRP A CA 1
ATOM 1928 C C . TRP A 1 267 ? -14.772 -0.524 -3.988 1.00 92.38 267 TRP A C 1
ATOM 1930 O O . TRP A 1 267 ? -15.163 -0.973 -5.067 1.00 92.38 267 TRP A O 1
ATOM 1940 N N . ALA A 1 268 ? -15.166 -1.027 -2.824 1.00 90.56 268 ALA A N 1
ATOM 1941 C CA . ALA A 1 268 ? -16.193 -2.054 -2.757 1.00 90.56 268 ALA A CA 1
ATOM 1942 C C . ALA A 1 268 ? -17.567 -1.473 -3.136 1.00 90.56 268 ALA A C 1
ATOM 1944 O O . ALA A 1 268 ? -17.893 -0.325 -2.826 1.00 90.56 268 ALA A O 1
ATOM 1945 N N . THR A 1 269 ? -18.374 -2.279 -3.817 1.00 84.19 269 THR A N 1
ATOM 1946 C CA . THR A 1 269 ? -19.773 -2.000 -4.156 1.00 84.19 269 THR A CA 1
ATOM 1947 C C . THR A 1 269 ? -20.683 -2.870 -3.298 1.00 84.19 269 THR A C 1
ATOM 1949 O O . THR A 1 269 ? -20.286 -3.953 -2.868 1.00 84.19 269 THR A O 1
ATOM 1952 N N . MET A 1 270 ? -21.900 -2.382 -3.035 1.00 78.94 270 MET A N 1
ATOM 1953 C CA . MET A 1 270 ? -22.981 -3.164 -2.412 1.00 78.94 270 MET A CA 1
ATOM 1954 C C . MET A 1 270 ? -22.647 -3.760 -1.028 1.00 78.94 270 MET A C 1
ATOM 1956 O O . MET A 1 270 ? -23.193 -4.785 -0.637 1.00 78.94 270 MET A O 1
ATOM 1960 N N . SER A 1 271 ? -21.760 -3.122 -0.256 1.00 82.25 271 SER A N 1
ATOM 1961 C CA . SER A 1 271 ? -21.440 -3.533 1.116 1.00 82.25 271 SER A CA 1
ATOM 1962 C C . SER A 1 271 ? -21.438 -2.339 2.065 1.00 82.25 271 SER A C 1
ATOM 1964 O O . SER A 1 271 ? -20.899 -1.279 1.743 1.00 82.25 271 SER A O 1
ATOM 1966 N N . MET A 1 272 ? -22.026 -2.518 3.251 1.00 84.88 272 MET A N 1
ATOM 1967 C CA . MET A 1 272 ? -22.034 -1.487 4.293 1.00 84.88 272 MET A CA 1
ATOM 1968 C C . MET A 1 272 ? -20.655 -1.329 4.943 1.00 84.88 272 MET A C 1
ATOM 1970 O O . MET A 1 272 ? -20.180 -0.203 5.112 1.00 84.88 272 MET A O 1
ATOM 1974 N N . THR A 1 273 ? -19.990 -2.442 5.265 1.00 91.00 273 THR A N 1
ATOM 1975 C CA . THR A 1 273 ? -18.718 -2.456 6.003 1.00 91.00 273 THR A CA 1
ATOM 1976 C C . THR A 1 273 ? -17.508 -2.515 5.080 1.00 91.00 273 THR A C 1
ATOM 1978 O O . THR A 1 273 ? -16.531 -1.812 5.322 1.00 91.00 273 THR A O 1
ATOM 1981 N N . LYS A 1 274 ? -17.550 -3.289 3.992 1.00 94.81 274 LYS A N 1
ATOM 1982 C CA . LYS A 1 274 ? -16.425 -3.407 3.055 1.00 94.81 274 LYS A CA 1
ATOM 1983 C C . LYS A 1 274 ? -16.246 -2.098 2.289 1.00 94.81 274 LYS A C 1
ATOM 1985 O O . LYS A 1 274 ? -17.196 -1.604 1.686 1.00 94.81 274 LYS A O 1
ATOM 1990 N N . LYS A 1 275 ? -15.036 -1.535 2.294 1.00 94.38 275 LYS A N 1
ATOM 1991 C CA . LYS A 1 275 ? -14.724 -0.252 1.635 1.00 94.38 275 LYS A CA 1
ATOM 1992 C C . LYS A 1 275 ? -13.760 -0.384 0.468 1.00 94.38 275 LYS A C 1
ATOM 1994 O O . LYS A 1 275 ? -13.910 0.342 -0.512 1.00 94.38 275 LYS A O 1
ATOM 1999 N N . LEU A 1 276 ? -12.824 -1.325 0.541 1.00 95.44 276 LEU A N 1
ATOM 2000 C CA . LEU A 1 276 ? -11.782 -1.515 -0.465 1.00 95.44 276 LEU A CA 1
ATOM 2001 C C . LEU A 1 276 ? -11.597 -3.002 -0.766 1.00 95.44 276 LEU A C 1
ATOM 2003 O O . LEU A 1 276 ? -11.688 -3.838 0.134 1.00 95.44 276 LEU A O 1
ATOM 2007 N N . ARG A 1 277 ? -11.335 -3.310 -2.035 1.00 96.62 277 ARG A N 1
ATOM 2008 C CA . ARG A 1 277 ? -10.864 -4.609 -2.520 1.00 96.62 277 ARG A CA 1
ATOM 2009 C C . ARG A 1 277 ? -9.468 -4.435 -3.098 1.00 96.62 277 ARG A C 1
ATOM 2011 O O . ARG A 1 277 ? -9.268 -3.494 -3.862 1.00 96.62 277 ARG A O 1
ATOM 2018 N N . PHE A 1 278 ? -8.546 -5.326 -2.758 1.00 97.06 278 PHE A N 1
ATOM 2019 C CA . PHE A 1 278 ? -7.160 -5.305 -3.217 1.00 97.06 278 PHE A CA 1
ATOM 2020 C C . PHE A 1 278 ? -6.756 -6.681 -3.748 1.00 97.06 278 PHE A C 1
ATOM 2022 O O . PHE A 1 278 ? -7.170 -7.704 -3.197 1.00 97.06 278 PHE A O 1
ATOM 2029 N N . ARG A 1 279 ? -5.917 -6.714 -4.786 1.00 96.00 279 ARG A N 1
ATOM 2030 C CA . ARG A 1 279 ? -5.301 -7.944 -5.296 1.00 96.00 279 ARG A CA 1
ATOM 2031 C C . ARG A 1 279 ? -3.905 -7.672 -5.845 1.00 96.00 279 ARG A C 1
ATOM 2033 O O . ARG A 1 279 ? -3.709 -6.704 -6.577 1.00 96.00 279 ARG A O 1
ATOM 2040 N N . PHE A 1 280 ? -2.967 -8.561 -5.540 1.00 95.00 280 PHE A N 1
ATOM 2041 C CA . PHE A 1 280 ? -1.675 -8.640 -6.213 1.00 95.00 280 PHE A CA 1
ATOM 2042 C C . PHE A 1 280 ? -1.810 -9.374 -7.551 1.00 95.00 280 PHE A C 1
ATOM 2044 O O . PHE A 1 280 ? -2.560 -10.343 -7.652 1.00 95.00 280 PHE A O 1
ATOM 2051 N N . LEU A 1 281 ? -1.076 -8.929 -8.570 1.00 92.56 281 LEU A N 1
ATOM 2052 C CA . LEU A 1 281 ? -1.072 -9.488 -9.929 1.00 92.56 281 LEU A CA 1
ATOM 2053 C C . LEU A 1 281 ? 0.373 -9.704 -10.411 1.00 92.56 281 LEU A C 1
ATOM 2055 O O . LEU A 1 281 ? 1.300 -9.137 -9.834 1.00 92.56 281 LEU A O 1
ATOM 2059 N N . GLY A 1 282 ? 0.570 -10.537 -11.439 1.00 89.94 282 GLY A N 1
ATOM 2060 C CA . GLY A 1 282 ? 1.880 -10.764 -12.070 1.00 89.94 282 GLY A CA 1
ATOM 2061 C C . GLY A 1 282 ? 3.002 -11.074 -11.069 1.00 89.94 282 GLY A C 1
ATOM 2062 O O . GLY A 1 282 ? 2.840 -11.882 -10.150 1.00 89.94 282 GLY A O 1
ATOM 2063 N N . SER A 1 283 ? 4.131 -10.382 -11.198 1.00 89.88 283 SER A N 1
ATOM 2064 C CA . SER A 1 283 ? 5.280 -10.483 -10.295 1.00 89.88 283 SER A CA 1
ATOM 2065 C C . SER A 1 283 ? 4.929 -10.139 -8.840 1.00 89.88 283 SER A C 1
ATOM 2067 O O . SER A 1 283 ? 5.422 -10.797 -7.920 1.00 89.88 283 SER A O 1
ATOM 2069 N N . GLY A 1 284 ? 3.980 -9.231 -8.603 1.00 91.25 284 GLY A N 1
ATOM 2070 C CA . GLY A 1 284 ? 3.428 -8.980 -7.270 1.00 91.25 284 GLY A CA 1
ATOM 2071 C C . GLY A 1 284 ? 2.669 -10.181 -6.692 1.00 91.25 284 GLY A C 1
ATOM 2072 O O . GLY A 1 284 ? 2.756 -10.467 -5.496 1.00 91.25 284 GLY A O 1
ATOM 2073 N N . ALA A 1 285 ? 1.959 -10.932 -7.541 1.00 90.94 285 ALA A N 1
ATOM 2074 C CA . ALA A 1 285 ? 1.235 -12.144 -7.156 1.00 90.94 285 ALA A CA 1
ATOM 2075 C C . ALA A 1 285 ? 2.146 -13.356 -6.924 1.00 90.94 285 ALA A C 1
ATOM 2077 O O . ALA A 1 285 ? 1.750 -14.254 -6.186 1.00 90.94 285 ALA A O 1
ATOM 2078 N N . SER A 1 286 ? 3.343 -13.383 -7.502 1.00 86.81 286 SER A N 1
ATOM 2079 C CA . SER A 1 286 ? 4.314 -14.466 -7.279 1.00 86.81 286 SER A CA 1
ATOM 2080 C C . SER A 1 286 ? 5.143 -14.305 -5.995 1.00 86.81 286 SER A C 1
ATOM 2082 O O . SER A 1 286 ? 5.711 -15.272 -5.499 1.00 86.81 286 SER A O 1
ATOM 2084 N N . GLY A 1 287 ? 5.221 -13.083 -5.452 1.00 87.44 287 GLY A N 1
ATOM 2085 C CA . GLY A 1 287 ? 6.063 -12.759 -4.295 1.00 87.44 287 GLY A CA 1
ATOM 2086 C C . GLY A 1 287 ? 7.526 -12.452 -4.635 1.00 87.44 287 GLY A C 1
ATOM 2087 O O . GLY A 1 287 ? 8.275 -12.054 -3.749 1.00 87.44 287 GLY A O 1
ATOM 2088 N N . VAL A 1 288 ? 7.940 -12.545 -5.905 1.00 88.88 288 VAL A N 1
ATOM 2089 C CA . VAL A 1 288 ? 9.335 -12.286 -6.327 1.00 88.88 288 VAL A CA 1
ATOM 2090 C C . VAL A 1 288 ? 9.788 -10.844 -6.098 1.00 88.88 288 VAL A C 1
ATOM 2092 O O . VAL A 1 288 ? 10.982 -10.589 -5.992 1.00 88.88 288 VAL A O 1
ATOM 2095 N N . LEU A 1 289 ? 8.851 -9.897 -5.985 1.00 90.00 289 LEU A N 1
ATOM 2096 C CA . LEU A 1 289 ? 9.157 -8.509 -5.632 1.00 90.00 289 LEU A CA 1
ATOM 2097 C C . LEU A 1 289 ? 9.478 -8.334 -4.136 1.00 90.00 289 LEU A C 1
ATOM 2099 O O . LEU A 1 289 ? 10.050 -7.317 -3.760 1.00 90.00 289 LEU A O 1
ATOM 2103 N N . GLY A 1 290 ? 9.201 -9.333 -3.295 1.00 90.75 290 GLY A N 1
ATOM 2104 C CA . GLY A 1 290 ? 9.571 -9.367 -1.881 1.00 90.75 290 GLY A CA 1
ATOM 2105 C C . GLY A 1 290 ? 8.586 -8.680 -0.927 1.00 90.75 290 GLY A C 1
ATOM 2106 O O . GLY A 1 290 ? 7.732 -7.879 -1.316 1.00 90.75 290 GLY A O 1
ATOM 2107 N N . GLU A 1 291 ? 8.737 -8.983 0.366 1.00 90.81 291 GLU A N 1
ATOM 2108 C CA . GLU A 1 291 ? 7.821 -8.521 1.419 1.00 90.81 291 GLU A CA 1
ATOM 2109 C C . GLU A 1 291 ? 7.830 -7.010 1.608 1.00 90.81 291 GLU A C 1
ATOM 2111 O O . GLU A 1 291 ? 6.785 -6.391 1.798 1.00 90.81 291 GLU A O 1
ATOM 2116 N N . ARG A 1 292 ? 9.004 -6.387 1.530 1.00 91.19 292 ARG A N 1
ATOM 2117 C CA . ARG A 1 292 ? 9.139 -4.942 1.716 1.00 91.19 292 ARG A CA 1
ATOM 2118 C C . ARG A 1 292 ? 8.396 -4.154 0.636 1.00 91.19 292 ARG A C 1
ATOM 2120 O O . ARG A 1 292 ? 7.700 -3.188 0.953 1.00 91.19 292 ARG A O 1
ATOM 2127 N N . TRP A 1 293 ? 8.476 -4.613 -0.613 1.00 94.38 293 TRP A N 1
ATOM 2128 C CA . TRP A 1 293 ? 7.665 -4.086 -1.705 1.00 94.38 293 TRP A CA 1
ATOM 2129 C C . TRP A 1 293 ? 6.168 -4.278 -1.433 1.00 94.38 293 TRP A C 1
ATOM 2131 O O . TRP A 1 293 ? 5.393 -3.339 -1.613 1.00 94.38 293 TRP A O 1
ATOM 2141 N N . ALA A 1 294 ? 5.758 -5.453 -0.943 1.00 95.25 294 ALA A N 1
ATOM 2142 C CA . ALA A 1 294 ? 4.354 -5.726 -0.647 1.00 95.25 294 ALA A CA 1
ATOM 2143 C C . ALA A 1 294 ? 3.798 -4.774 0.430 1.00 95.25 294 ALA A C 1
ATOM 2145 O O . ALA A 1 294 ? 2.719 -4.209 0.238 1.00 95.25 294 ALA A O 1
ATOM 2146 N N . VAL A 1 295 ? 4.553 -4.503 1.508 1.00 95.56 295 VAL A N 1
ATOM 2147 C CA . VAL A 1 295 ? 4.178 -3.487 2.514 1.00 95.56 295 VAL A CA 1
ATOM 2148 C C . VAL A 1 295 ? 4.027 -2.110 1.871 1.00 95.56 295 VAL A C 1
ATOM 2150 O O . VAL A 1 295 ? 3.028 -1.432 2.110 1.00 95.56 295 VAL A O 1
ATOM 2153 N N . MET A 1 296 ? 4.986 -1.701 1.035 1.00 95.19 296 MET A N 1
ATOM 2154 C CA . MET A 1 296 ? 4.953 -0.403 0.358 1.00 95.19 296 MET A CA 1
ATOM 2155 C C . MET A 1 296 ? 3.727 -0.263 -0.556 1.00 95.19 296 MET A C 1
ATOM 2157 O O . MET A 1 296 ? 3.036 0.761 -0.532 1.00 95.19 296 MET A O 1
ATOM 2161 N N . ALA A 1 297 ? 3.409 -1.305 -1.327 1.00 96.62 297 ALA A N 1
ATOM 2162 C CA . ALA A 1 297 ? 2.249 -1.337 -2.211 1.00 96.62 297 ALA A CA 1
ATOM 2163 C C . ALA A 1 297 ? 0.932 -1.205 -1.427 1.00 96.62 297 ALA A C 1
ATOM 2165 O O . ALA A 1 297 ? 0.071 -0.405 -1.798 1.00 96.62 297 ALA A O 1
ATOM 2166 N N . VAL A 1 298 ? 0.781 -1.933 -0.315 1.00 97.44 298 VAL A N 1
ATOM 2167 C CA . VAL A 1 298 ? -0.424 -1.858 0.527 1.00 97.44 298 VAL A CA 1
ATOM 2168 C C . VAL A 1 298 ? -0.526 -0.504 1.232 1.00 97.44 298 VAL A C 1
ATOM 2170 O O . VAL A 1 298 ? -1.574 0.137 1.169 1.00 97.44 298 VAL A O 1
ATOM 2173 N N . ALA A 1 299 ? 0.553 -0.023 1.856 1.00 95.81 299 ALA A N 1
ATOM 2174 C CA . ALA A 1 299 ? 0.564 1.254 2.571 1.00 95.81 299 ALA A CA 1
ATOM 2175 C C . ALA A 1 299 ? 0.218 2.435 1.648 1.00 95.81 299 ALA A C 1
ATOM 2177 O O . ALA A 1 299 ? -0.610 3.282 1.996 1.00 95.81 299 ALA A O 1
ATOM 2178 N N . THR A 1 300 ? 0.787 2.464 0.438 1.00 94.31 300 THR A N 1
ATOM 2179 C CA . THR A 1 300 ? 0.464 3.502 -0.553 1.00 94.31 300 THR A CA 1
ATOM 2180 C C . THR A 1 300 ? -0.966 3.384 -1.071 1.00 94.31 300 THR A C 1
ATOM 2182 O O . THR A 1 300 ? -1.637 4.407 -1.180 1.00 94.31 300 THR A O 1
ATOM 2185 N N . ALA A 1 301 ? -1.492 2.176 -1.307 1.00 95.69 301 ALA A N 1
ATOM 2186 C CA . ALA A 1 301 ? -2.896 1.991 -1.685 1.00 95.69 301 ALA A CA 1
ATOM 2187 C C . ALA A 1 301 ? -3.867 2.531 -0.621 1.00 95.69 301 ALA A C 1
ATOM 2189 O O . ALA A 1 301 ? -4.824 3.231 -0.958 1.00 95.69 301 ALA A O 1
ATOM 2190 N N . LEU A 1 302 ? -3.600 2.255 0.660 1.00 95.75 302 LEU A N 1
ATOM 2191 C CA . LEU A 1 302 ? -4.397 2.759 1.785 1.00 95.75 302 LEU A CA 1
ATOM 2192 C C . LEU A 1 302 ? -4.370 4.285 1.869 1.00 95.75 302 LEU A C 1
ATOM 2194 O O . LEU A 1 302 ? -5.396 4.915 2.127 1.00 95.75 302 LEU A O 1
ATOM 2198 N N . TRP A 1 303 ? -3.216 4.892 1.601 1.00 91.69 303 TRP A N 1
ATOM 2199 C CA . TRP A 1 303 ? -3.113 6.343 1.547 1.00 91.69 303 TRP A CA 1
ATOM 2200 C C . TRP A 1 303 ? -3.892 6.943 0.366 1.00 91.69 303 TRP A C 1
ATOM 2202 O O . TRP A 1 303 ? -4.627 7.917 0.553 1.00 91.69 303 TRP A O 1
ATOM 2212 N N . VAL A 1 304 ? -3.813 6.348 -0.833 1.00 90.94 304 VAL A N 1
ATOM 2213 C CA . VAL A 1 304 ? -4.609 6.806 -1.989 1.00 90.94 304 VAL A CA 1
ATOM 2214 C C . VAL A 1 304 ? -6.108 6.678 -1.690 1.00 90.94 304 VAL A C 1
ATOM 2216 O O . VAL A 1 304 ? -6.875 7.597 -1.988 1.00 90.94 304 VAL A O 1
ATOM 2219 N N . PHE A 1 305 ? -6.525 5.583 -1.048 1.00 92.44 305 PHE A N 1
ATOM 2220 C CA . PHE A 1 305 ? -7.894 5.402 -0.565 1.00 92.44 305 PHE A CA 1
ATOM 2221 C C . PHE A 1 305 ? -8.322 6.524 0.389 1.00 92.44 305 PHE A C 1
ATOM 2223 O O . PHE A 1 305 ? -9.374 7.130 0.181 1.00 92.44 305 PHE A O 1
ATOM 2230 N N . GLU A 1 306 ? -7.513 6.831 1.406 1.00 90.88 306 GLU A N 1
ATOM 2231 C CA . GLU A 1 306 ? -7.841 7.859 2.396 1.00 90.8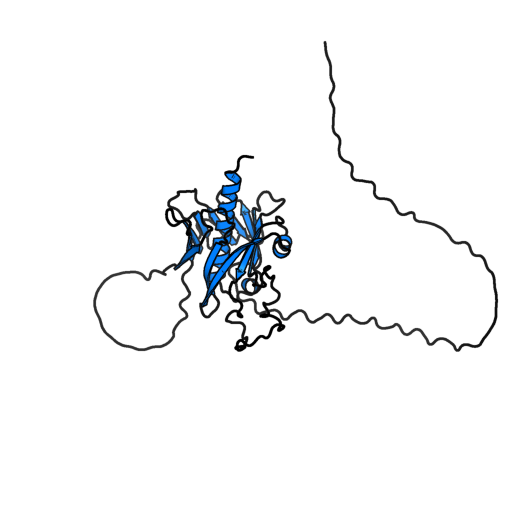8 306 GLU A CA 1
ATOM 2232 C C . GLU A 1 306 ? -7.962 9.242 1.750 1.00 90.88 306 GLU A C 1
ATOM 2234 O O . GLU A 1 306 ? -8.907 9.990 2.024 1.00 90.88 306 GLU A O 1
ATOM 2239 N N . ARG A 1 307 ? -7.050 9.571 0.829 1.00 86.00 307 ARG A N 1
ATOM 2240 C CA . ARG A 1 307 ? -7.112 10.823 0.072 1.00 86.00 307 ARG A CA 1
ATOM 2241 C C . ARG A 1 307 ? -8.404 10.930 -0.736 1.00 86.00 307 ARG A C 1
ATOM 2243 O O . ARG A 1 307 ? -9.049 11.976 -0.714 1.00 86.00 307 ARG A O 1
ATOM 2250 N N . GLU A 1 308 ? -8.806 9.869 -1.430 1.00 87.00 308 GLU A N 1
ATOM 2251 C CA . GLU A 1 308 ? -10.073 9.870 -2.163 1.00 87.00 308 GLU A CA 1
ATOM 2252 C C . GLU A 1 308 ? -11.293 9.966 -1.262 1.00 87.00 308 GLU A C 1
ATOM 2254 O O . GLU A 1 308 ? -12.256 10.649 -1.611 1.00 87.00 308 GLU A O 1
ATOM 2259 N N . ARG A 1 309 ? -11.274 9.268 -0.124 1.00 88.19 309 ARG A N 1
ATOM 2260 C CA . ARG A 1 309 ? -12.360 9.316 0.852 1.00 88.19 309 ARG A CA 1
ATOM 2261 C C . ARG A 1 309 ? -12.589 10.757 1.305 1.00 88.19 309 ARG A C 1
ATOM 2263 O O . ARG A 1 309 ? -13.726 11.214 1.264 1.00 88.19 309 ARG A O 1
ATOM 2270 N N . ARG A 1 310 ? -11.517 11.488 1.642 1.00 84.56 310 ARG A N 1
ATOM 2271 C CA . ARG A 1 310 ? -11.584 12.914 2.013 1.00 84.56 310 ARG A CA 1
ATOM 2272 C C . ARG A 1 310 ? -12.129 13.784 0.882 1.00 84.56 310 ARG A C 1
ATOM 2274 O O . ARG A 1 310 ? -13.089 14.510 1.095 1.00 84.56 310 ARG A O 1
ATOM 2281 N N . GLN A 1 311 ? -11.609 13.636 -0.338 1.00 82.94 311 GLN A N 1
ATOM 2282 C CA . GLN A 1 311 ? -12.095 14.405 -1.494 1.00 82.94 311 GLN A CA 1
ATOM 2283 C C . GLN A 1 311 ? -13.590 14.187 -1.781 1.00 82.94 311 GLN A C 1
ATOM 2285 O O . GLN A 1 311 ? -14.267 15.089 -2.267 1.00 82.94 311 GLN A O 1
ATOM 2290 N N . ARG A 1 312 ? -14.117 12.987 -1.505 1.00 81.38 312 ARG A N 1
ATOM 2291 C CA . ARG A 1 312 ? -15.550 12.680 -1.642 1.00 81.38 312 ARG A CA 1
ATOM 2292 C C . ARG A 1 312 ? -16.395 13.271 -0.516 1.00 81.38 312 ARG A C 1
ATOM 2294 O O . ARG A 1 312 ? -17.558 13.560 -0.756 1.00 81.38 312 ARG A O 1
ATOM 2301 N N . GLU A 1 313 ? -15.836 13.412 0.683 1.00 82.00 313 GLU A N 1
ATOM 2302 C CA . GLU A 1 313 ? -16.498 14.056 1.825 1.00 82.00 313 GLU A CA 1
ATOM 2303 C C . GLU A 1 313 ? -16.532 15.585 1.678 1.00 82.00 313 GLU A C 1
ATOM 2305 O O . GLU A 1 313 ? -17.486 16.214 2.118 1.00 82.00 313 GLU A O 1
ATOM 2310 N N . GLU A 1 314 ? -15.524 16.171 1.030 1.00 78.12 314 GLU A N 1
ATOM 2311 C CA . GLU A 1 314 ? -15.395 17.619 0.811 1.00 78.12 314 GLU A CA 1
ATOM 2312 C C . GLU A 1 314 ? -16.201 18.145 -0.384 1.00 78.12 314 GLU A C 1
ATOM 2314 O O . GLU A 1 314 ? -16.409 19.350 -0.496 1.00 78.12 314 GLU A O 1
ATOM 2319 N N . ARG A 1 315 ? -16.661 17.272 -1.289 1.00 73.19 315 ARG A N 1
ATOM 2320 C CA . ARG A 1 315 ? -17.568 17.662 -2.374 1.00 73.19 315 ARG A CA 1
ATOM 2321 C C . ARG A 1 315 ? -19.009 17.670 -1.843 1.00 73.19 315 ARG A C 1
ATOM 2323 O O . ARG A 1 315 ? -19.551 16.579 -1.647 1.00 73.19 315 ARG A O 1
ATOM 2330 N N . PRO A 1 316 ? -19.640 18.841 -1.608 1.00 55.19 316 PRO A N 1
ATOM 2331 C CA . PRO A 1 316 ? -21.064 18.883 -1.297 1.00 55.19 316 PRO A CA 1
ATOM 2332 C C . PRO A 1 316 ? -21.850 18.253 -2.455 1.00 55.19 316 PRO A C 1
ATOM 2334 O O . PRO A 1 316 ? -21.481 18.415 -3.621 1.00 55.19 316 PRO A O 1
ATOM 2337 N N . ARG A 1 317 ? -22.863 17.458 -2.100 1.00 47.31 317 ARG A N 1
ATOM 2338 C CA . ARG A 1 317 ? -23.791 16.835 -3.051 1.00 47.31 317 ARG A CA 1
ATOM 2339 C C . ARG A 1 317 ? -24.738 17.862 -3.642 1.00 47.31 317 ARG A C 1
ATOM 2341 O O . ARG A 1 317 ? -25.124 18.774 -2.881 1.00 47.31 317 ARG A O 1
#